Protein AF-A0A5E8A1G3-F1 (afdb_monomer)

Solvent-accessible surface area (backbone atoms only — not comparable to full-atom values): 11944 Å² total; per-residue (Å²): 111,7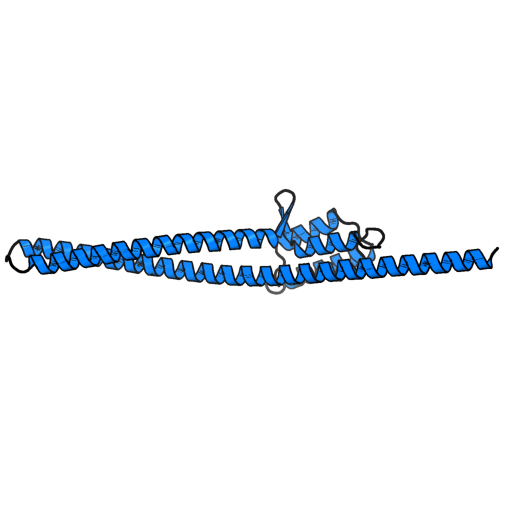0,69,62,52,53,54,52,50,52,51,53,50,52,53,50,52,50,52,52,50,52,52,49,54,50,51,53,53,48,50,58,48,51,52,52,49,50,55,48,48,52,50,51,46,51,50,46,52,51,51,51,53,51,51,53,53,51,51,55,51,53,53,52,53,53,50,53,51,50,52,51,49,51,50,50,51,51,52,50,59,64,43,67,78,62,69,89,79,59,63,61,59,48,53,50,52,51,51,48,52,52,49,51,54,54,49,52,51,51,55,49,57,51,51,53,50,52,51,51,51,53,50,50,52,42,53,52,51,50,48,70,51,30,40,74,56,97,92,41,61,26,49,28,69,33,53,52,47,51,55,50,43,35,70,43,97,57,93,47,34,31,41,52,74,48,32,53,53,36,46,53,59,64,62,71,58,88,74,85,44,71,44,52,53,48,33,55,49,50,51,66,76,74,50,52,58,37,72,66,11,49,55,50,41,52,49,54,50,51,55,52,57,52,59,56,62,75,82,111

Foldseek 3Di:
DVVVVVVVVVVVVVVVVVVQVVVCVVLVVVLVVVVVVLVVLVVLLVVLVVVLVVLVVVLVVLVVVLVVLVVVLVVLVVVLVVPVVDDDPCNVVSVVVNVVSVVVSVVSVVVSVVSVVVSVVSVVVSVVSVCVQWPDDPNATAGNSLVVLLVSQLVHPDPSARELVSLVVSLCSLVVDLAPDPRSVVHVVCSVVPGHHDPNSVVNNVVSVVVSVVVNVVVD

pLDDT: mean 80.54, std 12.28, range [42.28, 97.88]

Radius of gyration: 32.23 Å; Cα contacts (8 Å, |Δi|>4): 144; chains: 1; bounding box: 60×42×111 Å

Mean predicted aligned error: 13.41 Å

Nearest PDB structures (foldseek):
  4ovv-assembly1_B  TM=9.372E-01  e=4.573E-01  Homo sapiens
  6nct-assembly1_B  TM=7.047E-01  e=5.710E-01  Homo sapiens
  5ew5-assembly4_D  TM=8.452E-01  e=2.163E+00  Escherichia coli
  8i4v-assembly1_A  TM=3.812E-01  e=6.744E-01  Saccharomyces cerevisiae S288C
  5y05-assembly1_A  TM=3.960E-01  e=1.467E+00  Mycolicibacterium smegmatis MC2 155

Secondary structure (DSSP, 8-state):
-HHHHHHHHHHHHHHHHHHHHHHHHHHHHHHHHHHHHHHHHHHHHHHHHHHHHHHHHHHHHHHHHHHHHHHHHHHHHHHHHHHTTS-SSSHHHHHHHHHHHHHHHHHHHHHHHHHHHHHHHHHHHHHHHHHHHEEEETTEEEEHHHHHHHHHHHHSSSSSSB-HHHHHHHHHHHTSSS---HHHHHHHHHHHHHS-B-HHHHHHHHHHHHHHHHHHTS--

Sequence (220 aa):
MILAILEILALLTVSCLIGVFFTYRFWKAKYYRLQRHNDQLGKEVNNLKQELKTAHSITNERESELEQLREQLTMAKVSANEQASGRHDVSKADAIASKNFKKEIALLKVEMAEKERELEEVSKELALRKISYYRHIDGHRYKAATLNMADEAIAGQGDGRISKADAEKIFGTISDGQDYTQVEKHTIRYLRDNYNWTEEADALFRSRVRSWAASDHEFA

Structure (mmCIF, N/CA/C/O backbone):
data_AF-A0A5E8A1G3-F1
#
_entry.id   AF-A0A5E8A1G3-F1
#
loop_
_atom_site.group_PDB
_atom_site.id
_atom_site.type_symbol
_atom_site.label_atom_id
_atom_site.label_alt_id
_atom_site.label_comp_id
_atom_site.label_asym_id
_atom_site.label_entity_id
_atom_site.label_seq_id
_atom_site.pdbx_PDB_ins_code
_atom_site.Cartn_x
_atom_site.Cartn_y
_atom_site.Cartn_z
_atom_site.occupancy
_atom_site.B_iso_or_equiv
_atom_site.auth_seq_id
_atom_site.auth_comp_id
_atom_site.auth_asym_id
_atom_site.auth_atom_id
_atom_site.pdbx_PDB_model_num
ATOM 1 N N . MET A 1 1 ? 16.602 26.940 -51.462 1.00 81.06 1 MET A N 1
ATOM 2 C CA . MET A 1 1 ? 15.917 25.659 -51.170 1.00 81.06 1 MET A CA 1
ATOM 3 C C . MET A 1 1 ? 16.501 24.974 -49.937 1.00 81.06 1 MET A C 1
ATOM 5 O O . MET A 1 1 ? 15.765 24.789 -48.985 1.00 81.06 1 MET A O 1
ATOM 9 N N . ILE A 1 2 ? 17.810 24.687 -49.895 1.00 87.19 2 ILE A N 1
ATOM 10 C CA . ILE A 1 2 ? 18.466 24.011 -48.752 1.00 87.19 2 ILE A CA 1
ATOM 11 C C . ILE A 1 2 ? 18.352 24.807 -47.435 1.00 87.19 2 ILE A C 1
ATOM 13 O O . ILE A 1 2 ? 17.986 24.237 -46.416 1.00 87.19 2 ILE A O 1
ATOM 17 N N . LEU A 1 3 ? 18.580 26.127 -47.462 1.00 87.19 3 LEU A N 1
ATOM 18 C CA . LEU A 1 3 ? 18.466 26.991 -46.273 1.00 87.19 3 LEU A CA 1
ATOM 19 C C . LEU A 1 3 ? 17.063 26.972 -45.639 1.00 87.19 3 LEU A C 1
ATOM 21 O O . LEU A 1 3 ? 16.943 26.812 -44.432 1.00 87.19 3 LEU A O 1
ATOM 25 N N . ALA A 1 4 ? 16.006 27.032 -46.455 1.00 87.25 4 ALA A N 1
ATOM 26 C CA . ALA A 1 4 ? 14.624 26.983 -45.969 1.00 87.25 4 ALA A CA 1
ATOM 27 C C . ALA A 1 4 ? 14.268 25.623 -45.337 1.00 87.25 4 ALA A C 1
ATOM 29 O O . ALA A 1 4 ? 13.520 25.561 -44.367 1.00 87.25 4 ALA A O 1
ATOM 30 N N . ILE A 1 5 ? 14.832 24.525 -45.854 1.00 85.81 5 ILE A N 1
ATOM 31 C CA . ILE A 1 5 ? 14.646 23.182 -45.282 1.00 85.81 5 ILE A CA 1
ATOM 32 C C . ILE A 1 5 ? 15.327 23.080 -43.909 1.00 85.81 5 ILE A C 1
ATOM 34 O O . ILE A 1 5 ? 14.757 22.501 -42.985 1.00 85.81 5 ILE A O 1
ATOM 38 N N . LEU A 1 6 ? 16.516 23.673 -43.751 1.00 89.56 6 LEU A N 1
ATOM 39 C CA . LEU A 1 6 ? 17.244 23.685 -42.478 1.00 89.56 6 LEU A CA 1
ATOM 40 C C . LEU A 1 6 ? 16.515 24.494 -41.393 1.00 89.56 6 LEU A C 1
ATOM 42 O O . LEU A 1 6 ? 16.444 24.041 -40.253 1.00 89.56 6 LEU A O 1
ATOM 46 N N . GLU A 1 7 ? 15.922 25.639 -41.737 1.00 90.00 7 GLU A N 1
ATOM 47 C CA . GLU A 1 7 ? 15.132 26.443 -40.791 1.00 90.00 7 GLU A CA 1
ATOM 48 C C . GLU A 1 7 ? 13.859 25.722 -40.327 1.00 90.00 7 GLU A C 1
ATOM 50 O O . GLU A 1 7 ? 13.548 25.711 -39.135 1.00 90.00 7 GLU A O 1
ATOM 55 N N . ILE A 1 8 ? 13.146 25.054 -41.242 1.00 87.19 8 ILE A N 1
ATOM 56 C CA . ILE A 1 8 ? 11.948 24.273 -40.899 1.00 87.19 8 ILE A CA 1
ATOM 57 C C . ILE A 1 8 ? 12.311 23.088 -39.991 1.00 87.19 8 ILE A C 1
ATOM 59 O O . ILE A 1 8 ? 11.625 22.842 -38.998 1.00 87.19 8 ILE A O 1
ATOM 63 N N . LEU A 1 9 ? 13.411 22.382 -40.274 1.00 88.38 9 LEU A N 1
ATOM 64 C CA . LEU A 1 9 ? 13.909 21.303 -39.411 1.00 88.38 9 LEU A CA 1
ATOM 65 C C . LEU A 1 9 ? 14.313 21.815 -38.019 1.00 88.38 9 LEU A C 1
ATOM 67 O O . LEU A 1 9 ? 14.017 21.165 -37.014 1.00 88.38 9 LEU A O 1
ATOM 71 N N . ALA A 1 10 ? 14.935 22.992 -37.932 1.00 88.19 10 ALA A N 1
ATOM 72 C CA . ALA A 1 10 ? 15.278 23.614 -36.654 1.00 88.19 10 ALA A CA 1
ATOM 73 C C . ALA A 1 10 ? 14.022 23.968 -35.831 1.00 88.19 10 ALA A C 1
ATOM 75 O O . ALA A 1 10 ? 13.962 23.688 -34.636 1.00 88.19 10 ALA A O 1
ATOM 76 N N . LEU A 1 11 ? 12.974 24.506 -36.460 1.00 87.88 11 LEU A N 1
ATOM 77 C CA . LEU A 1 11 ? 11.717 24.823 -35.769 1.00 87.88 11 LEU A CA 1
ATOM 78 C C . LEU A 1 11 ? 10.963 23.566 -35.308 1.00 87.88 11 LEU A C 1
ATOM 80 O O . LEU A 1 11 ? 10.449 23.532 -34.187 1.00 87.88 11 LEU A O 1
ATOM 84 N N . LEU A 1 12 ? 10.934 22.514 -36.131 1.00 85.50 12 LEU A N 1
ATOM 85 C CA . LEU A 1 12 ? 10.307 21.236 -35.776 1.00 85.50 12 LEU A CA 1
ATOM 86 C C . LEU A 1 12 ? 11.029 20.544 -34.614 1.00 85.50 12 LEU A C 1
ATOM 88 O O . LEU A 1 12 ? 10.381 20.024 -33.706 1.00 85.50 12 LEU A O 1
ATOM 92 N N . THR A 1 13 ? 12.363 20.570 -34.602 1.00 85.06 13 THR A N 1
ATOM 93 C CA . THR A 1 13 ? 13.150 19.985 -33.505 1.00 85.06 13 THR A CA 1
ATOM 94 C C . THR A 1 13 ? 12.955 20.752 -32.201 1.00 85.06 13 THR A C 1
ATOM 96 O O . THR A 1 13 ? 12.704 20.128 -31.172 1.00 85.06 13 THR A O 1
ATOM 99 N N . VAL A 1 14 ? 12.964 22.089 -32.229 1.00 84.69 14 VAL A N 1
ATOM 100 C CA . VAL A 1 14 ? 12.677 22.917 -31.044 1.00 84.69 14 VAL A CA 1
ATOM 101 C C . VAL A 1 14 ? 11.260 22.666 -30.516 1.00 84.69 14 VAL A C 1
ATOM 103 O O . VAL A 1 14 ? 11.084 22.476 -29.314 1.00 84.69 14 VAL A O 1
ATOM 106 N N . SER A 1 15 ? 10.255 22.594 -31.394 1.00 82.19 15 SER A N 1
ATOM 107 C CA . SER A 1 15 ? 8.873 22.279 -31.004 1.00 82.19 15 SER A CA 1
ATOM 108 C C . SER A 1 15 ? 8.753 20.895 -30.350 1.00 82.19 15 SER A C 1
ATOM 110 O O . SER A 1 15 ? 8.126 20.758 -29.296 1.00 82.19 15 SER A O 1
ATOM 112 N N . CYS A 1 16 ? 9.427 19.886 -30.911 1.00 76.56 16 CYS A N 1
ATOM 113 C CA . CYS A 1 16 ? 9.469 18.535 -30.356 1.00 76.56 16 CYS A CA 1
ATOM 114 C C . CYS A 1 16 ? 10.133 18.511 -28.966 1.00 76.56 16 CYS A C 1
ATOM 116 O O . CYS A 1 16 ? 9.580 17.951 -28.019 1.00 76.56 16 CYS A O 1
ATOM 118 N N . LEU A 1 17 ? 11.265 19.206 -28.801 1.00 81.00 17 LEU A N 1
ATOM 119 C CA . LEU A 1 17 ? 11.967 19.314 -27.517 1.00 81.00 17 LEU A CA 1
ATOM 120 C C . LEU A 1 17 ? 11.120 20.011 -26.442 1.00 81.00 17 LEU A C 1
ATOM 122 O O . LEU A 1 17 ? 11.112 19.574 -25.290 1.00 81.00 17 LEU A O 1
ATOM 126 N N . ILE A 1 18 ? 10.368 21.054 -26.807 1.00 77.06 18 ILE A N 1
ATOM 127 C CA . ILE A 1 18 ? 9.422 21.721 -25.901 1.00 77.06 18 ILE A CA 1
ATOM 128 C C . ILE A 1 18 ? 8.319 20.741 -25.472 1.00 77.06 18 ILE A C 1
ATOM 130 O O . ILE A 1 18 ? 8.038 20.624 -24.278 1.00 77.06 18 ILE A O 1
ATOM 134 N N . GLY A 1 19 ? 7.735 19.987 -26.408 1.00 71.12 19 GLY A N 1
ATOM 135 C CA . GLY A 1 19 ? 6.724 18.968 -26.104 1.00 71.12 19 GLY A CA 1
ATOM 136 C C . GLY A 1 19 ? 7.232 17.884 -25.144 1.00 71.12 19 GLY A C 1
ATOM 137 O O . GLY A 1 19 ? 6.574 17.572 -24.146 1.00 71.12 19 GLY A O 1
ATOM 138 N N . VAL A 1 20 ? 8.439 17.365 -25.379 1.00 71.94 20 VAL A N 1
ATOM 139 C CA . VAL A 1 20 ? 9.107 16.390 -24.497 1.00 71.94 20 VAL A CA 1
ATOM 140 C C . VAL A 1 20 ? 9.353 16.980 -23.106 1.00 71.94 20 VAL A C 1
ATOM 142 O O . VAL A 1 20 ? 9.103 16.328 -22.093 1.00 71.94 20 VAL A O 1
ATOM 145 N N . PHE A 1 21 ? 9.789 18.237 -23.029 1.00 74.00 21 PHE A N 1
ATOM 146 C CA . PHE A 1 21 ? 10.030 18.905 -21.755 1.00 74.00 21 PHE A CA 1
ATOM 147 C C . PHE A 1 21 ? 8.741 19.087 -20.939 1.00 74.00 21 PHE A C 1
ATOM 149 O O . PHE A 1 21 ? 8.718 18.762 -19.749 1.00 74.00 21 PHE A O 1
ATOM 156 N N . PHE A 1 22 ? 7.656 19.563 -21.559 1.00 70.94 22 PHE A N 1
ATOM 157 C CA . PHE A 1 22 ? 6.373 19.770 -20.878 1.00 70.94 22 PHE A CA 1
ATOM 158 C C . PHE A 1 22 ? 5.732 18.458 -20.426 1.00 70.94 22 PHE A C 1
ATOM 160 O O . PHE A 1 22 ? 5.264 18.367 -19.289 1.00 70.94 22 PHE A O 1
ATOM 167 N N . THR A 1 23 ? 5.758 17.426 -21.271 1.00 64.94 23 THR A N 1
ATOM 168 C CA . THR A 1 23 ? 5.246 16.097 -20.910 1.00 64.94 23 THR A CA 1
ATOM 169 C C . THR A 1 23 ? 6.064 15.487 -19.772 1.00 64.94 23 THR A C 1
ATOM 171 O O . THR A 1 23 ? 5.484 15.074 -18.768 1.00 64.94 23 THR A O 1
ATOM 174 N N . TYR A 1 24 ? 7.397 15.539 -19.834 1.00 66.56 24 TYR A N 1
ATOM 175 C CA . TYR A 1 24 ? 8.260 15.106 -18.732 1.00 66.56 24 TYR A CA 1
ATOM 176 C C . TYR A 1 24 ? 7.962 15.860 -17.430 1.00 66.56 24 TYR A C 1
ATOM 178 O O . TYR A 1 24 ? 7.813 15.241 -16.377 1.00 66.56 24 TYR A O 1
ATOM 186 N N . ARG A 1 25 ? 7.832 17.194 -17.475 1.00 74.12 25 ARG A N 1
ATOM 187 C CA . ARG A 1 25 ? 7.508 18.007 -16.290 1.00 74.12 25 ARG A CA 1
ATOM 188 C C . ARG A 1 25 ? 6.147 17.648 -15.700 1.00 74.12 25 ARG A C 1
ATOM 190 O O . ARG A 1 25 ? 6.031 17.571 -14.477 1.00 74.12 25 ARG A O 1
ATOM 197 N N . PHE A 1 26 ? 5.145 17.428 -16.547 1.00 73.12 26 PHE A N 1
ATOM 198 C CA . PHE A 1 26 ? 3.799 17.045 -16.135 1.00 73.12 26 PHE A CA 1
ATOM 199 C C . PHE A 1 26 ? 3.790 15.680 -15.441 1.00 73.12 26 PHE A C 1
ATOM 201 O O . PHE A 1 26 ? 3.327 15.568 -14.304 1.00 73.12 26 PHE A O 1
ATOM 208 N N . TRP A 1 27 ? 4.368 14.661 -16.078 1.00 55.84 27 TRP A N 1
ATOM 209 C CA . TRP A 1 27 ? 4.437 13.312 -15.519 1.00 55.84 27 TRP A CA 1
ATOM 210 C C . TRP A 1 27 ? 5.303 13.258 -14.263 1.00 55.84 27 TRP A C 1
ATOM 212 O O . TRP A 1 27 ? 4.876 12.702 -13.260 1.00 55.84 27 TRP A O 1
ATOM 222 N N . LYS A 1 28 ? 6.444 13.954 -14.234 1.00 62.47 28 LYS A N 1
ATOM 223 C CA . LYS A 1 28 ? 7.277 14.088 -13.030 1.00 62.47 28 LYS A CA 1
ATOM 224 C C . LYS A 1 28 ? 6.518 14.727 -11.864 1.00 62.47 28 LYS A C 1
ATOM 226 O O . LYS A 1 28 ? 6.650 14.291 -10.723 1.00 62.47 28 LYS A O 1
ATOM 231 N N . ALA A 1 29 ? 5.708 15.753 -12.127 1.00 64.06 29 ALA A N 1
ATOM 232 C CA . ALA A 1 29 ? 4.876 16.373 -11.098 1.00 64.06 29 ALA A CA 1
ATOM 233 C C . ALA A 1 29 ? 3.768 15.431 -10.598 1.00 64.06 29 ALA A C 1
ATOM 235 O O . ALA A 1 29 ? 3.465 15.426 -9.402 1.00 64.06 29 ALA A O 1
ATOM 236 N N . LYS A 1 30 ? 3.177 14.634 -11.495 1.00 64.50 30 LYS A N 1
ATOM 237 C CA . LYS A 1 30 ? 2.179 13.611 -11.160 1.00 64.50 30 LYS A CA 1
ATOM 238 C C . LYS A 1 30 ? 2.794 12.486 -10.321 1.00 64.50 30 LYS A C 1
ATOM 240 O O . LYS A 1 30 ? 2.261 12.200 -9.253 1.00 64.50 30 LYS A O 1
ATOM 245 N N . TYR A 1 31 ? 3.954 11.970 -10.721 1.00 57.25 31 TYR A N 1
ATOM 246 C CA . TYR A 1 31 ? 4.736 10.971 -9.996 1.00 57.25 31 TYR A CA 1
ATOM 247 C C . TYR A 1 31 ? 5.002 11.390 -8.543 1.00 57.25 31 TYR A C 1
ATOM 249 O O . TYR A 1 31 ? 4.599 10.710 -7.602 1.00 57.25 31 TYR A O 1
ATOM 257 N N . TYR A 1 32 ? 5.591 12.574 -8.326 1.00 62.00 32 TYR A N 1
ATOM 258 C CA . TYR A 1 32 ? 5.872 13.059 -6.967 1.00 62.00 32 TYR A CA 1
ATOM 259 C C . TYR A 1 32 ? 4.611 13.335 -6.146 1.00 62.00 32 TYR A C 1
ATOM 261 O O . TYR A 1 32 ? 4.657 13.375 -4.915 1.00 62.00 32 TYR A O 1
ATOM 269 N N . ARG A 1 33 ? 3.474 13.588 -6.798 1.00 69.69 33 ARG A N 1
ATOM 270 C CA . ARG A 1 33 ? 2.188 13.694 -6.106 1.00 69.69 33 ARG A CA 1
ATOM 271 C C . ARG A 1 33 ? 1.719 12.315 -5.649 1.00 69.69 33 ARG A C 1
ATOM 273 O O . ARG A 1 33 ? 1.296 12.192 -4.507 1.00 69.69 33 ARG A O 1
ATOM 280 N N . LEU A 1 34 ? 1.849 11.304 -6.503 1.00 60.62 34 LEU A N 1
ATOM 281 C CA . LEU A 1 34 ? 1.464 9.928 -6.210 1.00 60.62 34 LEU A CA 1
ATOM 282 C C . LEU A 1 34 ? 2.334 9.307 -5.113 1.00 60.62 34 LEU A C 1
ATOM 284 O O . LEU A 1 34 ? 1.809 8.713 -4.179 1.00 60.62 34 LEU A O 1
ATOM 288 N N . GLN A 1 35 ? 3.653 9.506 -5.186 1.00 59.50 35 GLN A N 1
ATOM 289 C CA . GLN A 1 35 ? 4.590 9.032 -4.170 1.00 59.50 35 GLN A CA 1
ATOM 290 C C . GLN A 1 35 ? 4.273 9.644 -2.803 1.00 59.50 35 GLN A C 1
ATOM 292 O O . GLN A 1 35 ? 4.074 8.913 -1.841 1.00 59.50 35 GLN A O 1
ATOM 297 N N . ARG A 1 36 ? 4.101 10.973 -2.732 1.00 69.69 36 ARG A N 1
ATOM 298 C CA . ARG A 1 36 ? 3.691 11.637 -1.485 1.00 69.69 36 ARG A CA 1
ATOM 299 C C . ARG A 1 36 ? 2.357 11.118 -0.958 1.00 69.69 36 ARG A C 1
ATOM 301 O O . ARG A 1 36 ? 2.214 10.984 0.249 1.00 69.69 36 ARG A O 1
ATOM 308 N N . HIS A 1 37 ? 1.403 10.833 -1.843 1.00 66.75 37 HIS A N 1
ATOM 309 C CA . HIS A 1 37 ? 0.110 10.289 -1.445 1.00 66.75 37 HIS A CA 1
ATOM 310 C C . HIS A 1 37 ? 0.239 8.866 -0.884 1.00 66.75 37 HIS A C 1
ATOM 312 O O . HIS A 1 37 ? -0.378 8.561 0.127 1.00 66.75 37 HIS A O 1
ATOM 318 N N . ASN A 1 38 ? 1.089 8.015 -1.466 1.00 65.62 38 ASN A N 1
ATOM 319 C CA . ASN A 1 38 ? 1.360 6.675 -0.935 1.00 65.62 38 ASN A CA 1
ATOM 320 C C . ASN A 1 38 ? 2.103 6.723 0.405 1.00 65.62 38 ASN A C 1
ATOM 322 O O . ASN A 1 38 ? 1.745 5.985 1.321 1.00 65.62 38 ASN A O 1
ATOM 326 N N . ASP A 1 39 ? 3.079 7.620 0.552 1.00 70.56 39 ASP A N 1
ATOM 327 C CA . ASP A 1 39 ? 3.786 7.834 1.819 1.00 70.56 39 ASP A CA 1
ATOM 328 C C . ASP A 1 39 ? 2.824 8.332 2.911 1.00 70.56 39 ASP A C 1
ATOM 330 O O . ASP A 1 39 ? 2.885 7.893 4.061 1.00 70.56 39 ASP A O 1
ATOM 334 N N . GLN A 1 40 ? 1.909 9.241 2.552 1.00 74.25 40 GLN A N 1
ATOM 335 C CA . GLN A 1 40 ? 0.834 9.713 3.429 1.00 74.25 40 GLN A CA 1
ATOM 336 C C . GLN A 1 40 ? -0.106 8.571 3.814 1.00 74.25 40 GLN A C 1
ATOM 338 O O . GLN A 1 40 ? -0.292 8.325 5.002 1.00 74.25 40 GLN A O 1
ATOM 343 N N . LEU A 1 41 ? -0.605 7.809 2.838 1.00 72.56 41 LEU A N 1
ATOM 344 C CA . LEU A 1 41 ? -1.445 6.635 3.073 1.00 72.56 41 LEU A CA 1
ATOM 345 C C . LEU A 1 41 ? -0.764 5.623 3.998 1.00 72.56 41 LEU A C 1
ATOM 347 O O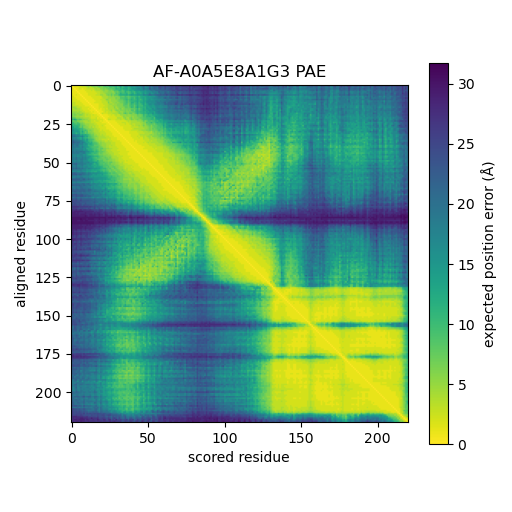 . LEU A 1 41 ? -1.416 5.100 4.895 1.00 72.56 41 LEU A O 1
ATOM 351 N N . GLY A 1 42 ? 0.538 5.376 3.831 1.00 67.31 42 GLY A N 1
ATOM 352 C CA . GLY A 1 42 ? 1.299 4.482 4.703 1.00 67.31 42 GLY A CA 1
ATOM 353 C C . GLY A 1 42 ? 1.333 4.965 6.156 1.00 67.31 42 GLY A C 1
ATOM 354 O O . GLY A 1 42 ? 1.110 4.178 7.078 1.00 67.31 42 GLY A O 1
ATOM 355 N N . LYS A 1 43 ? 1.543 6.268 6.377 1.00 77.62 43 LYS A N 1
ATOM 356 C CA . LYS A 1 43 ? 1.481 6.871 7.720 1.00 77.62 43 LYS A CA 1
ATOM 357 C C . LYS A 1 43 ? 0.078 6.814 8.314 1.00 77.62 43 LYS A C 1
ATOM 359 O O . LYS A 1 43 ? -0.068 6.437 9.471 1.00 77.62 43 LYS A O 1
ATOM 364 N N . GLU A 1 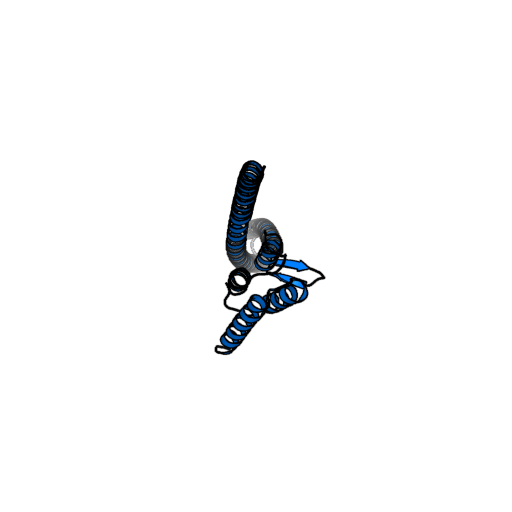44 ? -0.946 7.134 7.530 1.00 77.06 44 GLU A N 1
ATOM 365 C CA . GLU A 1 44 ? -2.333 7.106 7.993 1.00 77.06 44 GLU A CA 1
ATOM 366 C C . GLU A 1 44 ? -2.783 5.679 8.330 1.00 77.06 44 GLU A C 1
ATOM 368 O O . GLU A 1 44 ? -3.381 5.462 9.377 1.00 77.06 44 GLU A O 1
ATOM 373 N N . VAL A 1 45 ? -2.404 4.677 7.531 1.00 74.62 45 VAL A N 1
ATOM 374 C CA . VAL A 1 45 ? -2.632 3.254 7.846 1.00 74.62 45 VAL A CA 1
ATOM 375 C C . VAL A 1 45 ? -1.964 2.854 9.166 1.00 74.62 45 VAL A C 1
ATOM 377 O O . VAL A 1 45 ? -2.552 2.103 9.944 1.00 74.62 45 VAL A O 1
ATOM 380 N N . ASN A 1 46 ? -0.746 3.324 9.439 1.00 75.62 46 ASN A N 1
ATOM 381 C CA . ASN A 1 46 ? -0.060 3.020 10.696 1.00 75.62 46 ASN A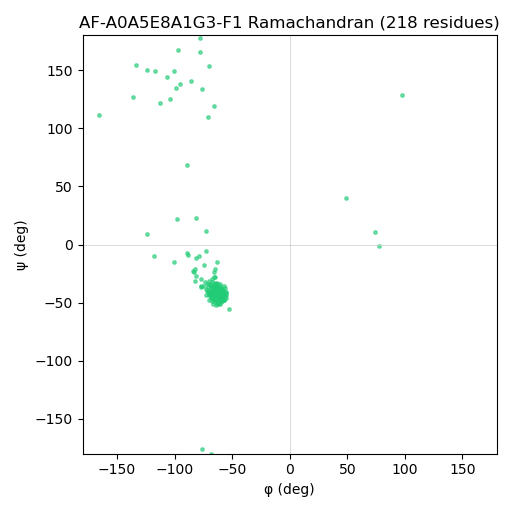 CA 1
ATOM 382 C C . ASN A 1 46 ? -0.721 3.704 11.902 1.00 75.62 46 ASN A C 1
ATOM 384 O O . ASN A 1 46 ? -0.895 3.052 12.930 1.00 75.62 46 ASN A O 1
ATOM 388 N N . ASN A 1 47 ? -1.155 4.959 11.759 1.00 84.81 47 ASN A N 1
ATOM 389 C CA . ASN A 1 47 ? -1.928 5.648 12.794 1.00 84.81 47 ASN A CA 1
ATOM 390 C C . ASN A 1 47 ? -3.253 4.930 13.071 1.00 84.81 47 ASN A C 1
ATOM 392 O O . ASN A 1 47 ? -3.524 4.592 14.218 1.00 84.81 47 ASN A O 1
ATOM 396 N N . LEU A 1 48 ? -4.020 4.591 12.030 1.00 80.25 48 LEU A N 1
ATOM 397 C CA . LEU A 1 48 ? -5.289 3.868 12.165 1.00 80.25 48 LEU A CA 1
ATOM 398 C C . LEU A 1 48 ? -5.104 2.502 12.841 1.00 80.25 48 LEU A C 1
ATOM 400 O O . LEU A 1 48 ? -5.926 2.102 13.656 1.00 80.25 48 LEU A O 1
ATOM 404 N N . LYS A 1 49 ? -4.008 1.779 12.566 1.00 75.94 49 LYS A N 1
ATOM 405 C CA . LYS A 1 49 ? -3.683 0.537 13.297 1.00 75.94 49 LYS A CA 1
ATOM 406 C C . LYS A 1 49 ? -3.470 0.785 14.789 1.00 75.94 49 LYS A C 1
ATOM 408 O O . LYS A 1 49 ? -3.864 -0.046 15.606 1.00 75.94 49 LYS A O 1
ATOM 413 N N . GLN A 1 50 ? -2.807 1.882 15.140 1.00 82.38 50 GLN A N 1
ATOM 414 C CA . GLN A 1 50 ? -2.555 2.237 16.530 1.00 82.38 50 GLN A CA 1
ATOM 415 C C . GLN A 1 50 ? -3.850 2.654 17.232 1.00 82.38 50 GLN A C 1
ATOM 417 O O . GLN A 1 50 ? -4.119 2.154 18.321 1.00 82.38 50 GLN A O 1
ATOM 422 N N . GLU A 1 51 ? -4.680 3.465 16.577 1.00 85.00 51 GLU A N 1
ATOM 423 C CA . GLU A 1 51 ? -6.014 3.847 17.051 1.00 85.00 51 GLU A CA 1
ATOM 424 C C . GLU A 1 51 ? -6.907 2.620 17.258 1.00 85.00 51 GLU A C 1
ATOM 426 O O . GLU A 1 51 ? -7.467 2.442 18.339 1.00 85.00 51 GLU A O 1
ATOM 431 N N . LEU A 1 52 ? -6.951 1.709 16.281 1.00 83.44 52 LEU A N 1
ATOM 432 C CA . LEU A 1 52 ? -7.690 0.450 16.377 1.00 83.44 52 LEU A CA 1
ATOM 433 C C . LEU A 1 52 ? -7.220 -0.380 17.580 1.00 83.44 52 LEU A C 1
ATOM 435 O O . LEU A 1 52 ? -8.041 -0.887 18.341 1.00 83.44 52 LEU A O 1
ATOM 439 N N . LYS A 1 53 ? -5.902 -0.486 17.794 1.00 84.62 53 LYS A N 1
ATOM 440 C CA . LYS A 1 53 ? -5.327 -1.201 18.943 1.00 84.62 53 LYS A CA 1
ATOM 441 C C . LYS A 1 53 ? -5.730 -0.557 20.272 1.00 84.62 53 LYS A C 1
ATOM 443 O O . LYS A 1 53 ? -6.072 -1.273 21.211 1.00 84.62 53 LYS A O 1
ATOM 448 N N . THR A 1 54 ? -5.695 0.773 20.363 1.00 87.44 54 THR A N 1
ATOM 449 C CA . THR A 1 54 ? -6.108 1.492 21.577 1.00 87.44 54 THR A CA 1
ATOM 450 C C . THR A 1 54 ? -7.601 1.362 21.840 1.00 87.44 54 THR A C 1
ATOM 452 O O . THR A 1 54 ? -7.984 1.080 22.970 1.00 87.44 54 THR A O 1
ATOM 455 N N . ALA A 1 55 ? -8.433 1.481 20.804 1.00 78.19 55 ALA A N 1
ATOM 456 C CA . ALA A 1 55 ? -9.876 1.323 20.911 1.00 78.19 55 ALA A CA 1
ATOM 457 C C . ALA A 1 55 ? -10.229 -0.079 21.420 1.00 78.19 55 ALA A C 1
ATOM 459 O O . ALA A 1 55 ? -10.984 -0.203 22.375 1.00 78.19 55 ALA A O 1
ATOM 460 N N . HIS A 1 56 ? -9.592 -1.121 20.878 1.00 80.62 56 HIS A N 1
ATOM 461 C CA . HIS A 1 56 ? -9.793 -2.496 21.338 1.00 80.62 56 HIS A CA 1
ATOM 462 C C . HIS A 1 56 ? -9.398 -2.694 22.811 1.00 80.62 56 HIS A C 1
ATOM 464 O O . HIS A 1 56 ? -10.104 -3.362 23.560 1.00 80.62 56 HIS A O 1
ATOM 470 N N . SER A 1 57 ? -8.291 -2.083 23.248 1.00 82.75 57 SER A N 1
ATOM 471 C CA . SER A 1 57 ? -7.877 -2.118 24.657 1.00 82.75 57 SER A CA 1
ATOM 472 C C . SER A 1 57 ? -8.909 -1.462 25.574 1.00 82.75 57 SER A C 1
ATOM 474 O O . SER A 1 57 ? -9.217 -2.014 26.625 1.00 82.75 57 SER A O 1
ATOM 476 N N . ILE A 1 58 ? -9.446 -0.306 25.172 1.00 83.75 58 ILE A N 1
ATOM 477 C CA . ILE A 1 58 ? -10.471 0.420 25.933 1.00 83.75 58 ILE A CA 1
ATOM 478 C C . ILE A 1 58 ? -11.758 -0.405 26.007 1.00 83.75 58 ILE A C 1
ATOM 480 O O . ILE A 1 58 ? -12.342 -0.521 27.079 1.00 83.75 58 ILE A O 1
ATOM 484 N N . THR A 1 59 ? -12.195 -1.008 24.897 1.00 78.25 59 THR A N 1
ATOM 485 C CA . THR A 1 59 ? -13.390 -1.865 24.882 1.00 78.25 59 THR A CA 1
ATOM 486 C C . THR A 1 59 ? -13.249 -3.033 25.859 1.00 78.25 59 THR A C 1
ATOM 488 O O . THR A 1 59 ? -14.147 -3.248 26.668 1.00 78.25 59 THR A O 1
ATOM 491 N N . ASN A 1 60 ? -12.099 -3.716 25.868 1.00 83.19 60 ASN A N 1
ATOM 492 C CA . ASN A 1 60 ? -11.835 -4.817 26.802 1.00 83.19 60 ASN A CA 1
ATOM 493 C C . ASN A 1 60 ? -11.859 -4.364 28.276 1.00 83.19 60 ASN A C 1
ATOM 495 O O . ASN A 1 60 ? -12.350 -5.084 29.145 1.00 83.19 60 ASN A O 1
ATOM 499 N N . GLU A 1 61 ? -11.333 -3.173 28.574 1.00 88.56 61 GLU A N 1
ATOM 500 C CA . GLU A 1 61 ? -11.366 -2.599 29.924 1.00 88.56 61 GLU A CA 1
ATOM 501 C C . GLU A 1 61 ? -12.806 -2.295 30.367 1.00 88.56 61 GLU A C 1
ATOM 503 O O . GLU A 1 61 ? -13.215 -2.695 31.458 1.00 88.56 61 GLU A O 1
ATOM 508 N N . ARG A 1 62 ? -13.617 -1.688 29.489 1.00 81.06 62 ARG A N 1
ATOM 509 C CA . ARG A 1 62 ? -15.041 -1.419 29.757 1.00 81.06 62 ARG A CA 1
ATOM 510 C C . ARG A 1 62 ? -15.866 -2.692 29.931 1.00 81.06 62 ARG A C 1
ATOM 512 O O . ARG A 1 62 ? -16.755 -2.724 30.779 1.00 81.06 62 ARG A O 1
ATOM 519 N N . GLU A 1 63 ? -15.569 -3.749 29.178 1.00 81.88 63 GLU A N 1
ATOM 520 C CA . GLU A 1 63 ? -16.194 -5.063 29.373 1.00 81.88 63 GLU A CA 1
ATOM 521 C C . GLU A 1 63 ? -15.896 -5.632 30.765 1.00 81.88 63 GLU A C 1
ATOM 523 O O . GLU A 1 63 ? -16.807 -6.119 31.440 1.00 81.88 63 GLU A O 1
ATOM 528 N N . SER A 1 64 ? -14.649 -5.510 31.230 1.00 85.94 64 SER A N 1
ATOM 529 C CA . SER A 1 64 ? -14.261 -5.919 32.582 1.00 85.94 64 SER A CA 1
ATOM 530 C C . SER A 1 64 ? -14.987 -5.106 33.661 1.00 85.94 64 SER A C 1
ATOM 532 O O . SER A 1 64 ? -15.493 -5.683 34.624 1.00 85.94 64 SER A O 1
ATOM 534 N N . GLU A 1 65 ? -15.072 -3.780 33.520 1.00 87.62 65 GLU A N 1
ATOM 535 C CA . GLU A 1 65 ? -15.819 -2.917 34.452 1.00 87.62 65 GLU A CA 1
ATOM 536 C C . GLU A 1 65 ? -17.308 -3.291 34.512 1.00 87.62 65 GLU A C 1
ATOM 538 O O . GLU A 1 65 ? -17.907 -3.370 35.588 1.00 87.62 65 GLU A O 1
ATOM 543 N N . LEU A 1 66 ? -17.915 -3.560 33.353 1.00 76.38 66 LEU A N 1
ATOM 544 C CA . LEU A 1 66 ? -19.317 -3.948 33.255 1.00 76.38 66 LEU A CA 1
ATOM 545 C C . LEU A 1 66 ? -19.589 -5.284 33.960 1.00 76.38 66 LEU A C 1
ATOM 547 O O . LEU A 1 66 ? -20.640 -5.436 34.591 1.00 76.38 66 LEU A O 1
ATOM 551 N N . GLU A 1 67 ? -18.660 -6.236 33.884 1.00 86.75 67 GLU A N 1
ATOM 552 C CA . GLU A 1 67 ? -18.783 -7.515 34.584 1.00 86.75 67 GLU A CA 1
ATOM 553 C C . GLU A 1 67 ? -18.631 -7.348 36.103 1.00 86.75 67 GLU A C 1
ATOM 555 O O . GLU A 1 67 ? -19.473 -7.839 36.857 1.00 86.75 67 GLU A O 1
ATOM 560 N N . GLN A 1 68 ? -17.675 -6.535 36.561 1.00 89.69 68 GLN A N 1
ATOM 561 C CA . GLN A 1 68 ? -17.541 -6.194 37.984 1.00 89.69 68 GLN A CA 1
ATOM 562 C C . GLN A 1 68 ? -18.812 -5.535 38.545 1.00 89.69 68 GLN A C 1
ATOM 564 O O . GLN A 1 68 ? -19.281 -5.888 39.630 1.00 89.69 68 GLN A O 1
ATOM 569 N N . LEU A 1 69 ? -19.423 -4.604 37.805 1.00 81.81 69 LEU A N 1
ATOM 570 C CA . LEU A 1 69 ? -20.680 -3.967 38.212 1.00 81.81 69 LEU A CA 1
ATOM 571 C C . LEU A 1 69 ? -21.856 -4.952 38.243 1.00 81.81 69 LEU A C 1
ATOM 573 O O . LEU A 1 69 ? -22.739 -4.838 39.099 1.00 81.81 69 LEU A O 1
ATOM 577 N N . ARG A 1 70 ? -21.892 -5.931 37.331 1.00 79.00 70 ARG A N 1
ATOM 578 C CA . ARG A 1 70 ? -22.899 -7.004 37.356 1.00 79.00 70 ARG A CA 1
ATOM 579 C C . ARG A 1 70 ? -22.744 -7.879 38.590 1.00 79.00 70 ARG A C 1
ATOM 581 O O . ARG A 1 70 ? -23.758 -8.144 39.236 1.00 79.00 70 ARG A O 1
ATOM 588 N N . GLU A 1 71 ? -21.516 -8.255 38.939 1.00 88.31 71 GLU A N 1
ATOM 589 C CA . GLU A 1 71 ? -21.211 -9.019 40.152 1.00 88.31 71 GLU A CA 1
ATOM 590 C C . GLU A 1 71 ? -21.632 -8.254 41.415 1.00 88.31 71 GLU A C 1
ATOM 592 O O . GLU A 1 71 ? -22.359 -8.787 42.260 1.00 88.31 71 GLU A O 1
ATOM 597 N N . GLN A 1 72 ? -21.280 -6.968 41.514 1.00 85.12 72 GLN A N 1
ATOM 598 C CA . GLN A 1 72 ? -21.704 -6.102 42.621 1.00 85.12 72 GLN A CA 1
ATOM 599 C C . GLN A 1 72 ? -23.231 -5.987 42.707 1.00 85.12 72 GLN A C 1
ATOM 601 O O . GLN A 1 72 ? -23.807 -6.090 43.793 1.00 85.12 72 GLN A O 1
ATOM 606 N N . LEU A 1 73 ? -23.914 -5.834 41.568 1.00 83.06 73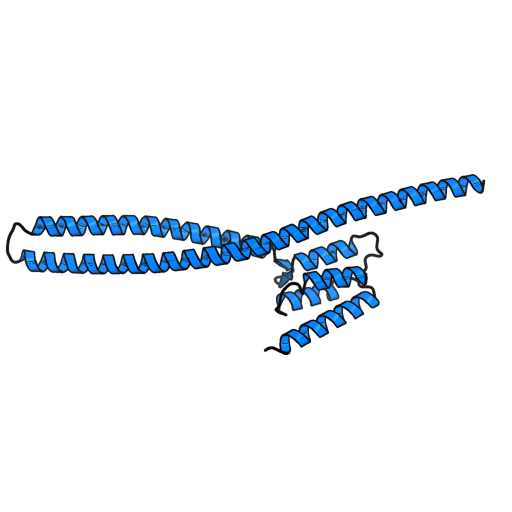 LEU A N 1
ATOM 607 C CA . LEU A 1 73 ? -25.373 -5.799 41.514 1.00 83.06 73 LEU A CA 1
ATOM 608 C C . LEU A 1 73 ? -25.994 -7.130 41.959 1.00 83.06 73 LEU A C 1
ATOM 610 O O . LEU A 1 73 ? -27.034 -7.118 42.623 1.00 83.06 73 LEU A O 1
ATOM 614 N N . THR A 1 74 ? -25.412 -8.273 41.586 1.00 83.38 74 THR A N 1
ATOM 615 C CA . THR A 1 74 ? -25.875 -9.582 42.070 1.00 83.38 74 THR A CA 1
ATOM 616 C C . THR A 1 74 ? -25.673 -9.721 43.570 1.00 83.38 74 THR A C 1
ATOM 618 O O . THR A 1 74 ? -26.621 -10.094 44.257 1.00 83.38 74 THR A O 1
ATOM 621 N N . MET A 1 75 ? -24.514 -9.320 44.094 1.00 80.69 75 MET A N 1
ATOM 622 C CA . MET A 1 75 ? -24.234 -9.358 45.528 1.00 80.69 75 MET A CA 1
ATOM 623 C C . MET A 1 75 ? -25.190 -8.470 46.329 1.00 80.69 75 MET A C 1
ATOM 625 O O . MET A 1 75 ? -25.765 -8.932 47.311 1.00 80.69 75 MET A O 1
ATOM 629 N N . ALA A 1 76 ? -25.446 -7.244 45.865 1.00 77.69 76 ALA A N 1
ATOM 630 C CA . ALA A 1 76 ? -26.389 -6.323 46.501 1.00 77.69 76 ALA A CA 1
ATOM 631 C C . ALA A 1 76 ? -27.839 -6.846 46.490 1.00 77.69 76 ALA A C 1
ATOM 633 O O . ALA A 1 76 ? -28.613 -6.588 47.409 1.00 77.69 76 ALA A O 1
ATOM 634 N N . LYS A 1 77 ? -28.239 -7.593 45.451 1.00 77.69 77 LYS A N 1
ATOM 635 C CA . LYS A 1 77 ? -29.564 -8.236 45.402 1.00 77.69 77 LYS A CA 1
ATOM 636 C C . LYS A 1 77 ? -29.671 -9.416 46.364 1.00 77.69 77 LYS A C 1
ATOM 638 O O . LYS A 1 77 ? -30.724 -9.588 46.971 1.00 77.69 77 LYS A O 1
ATOM 643 N N . VAL A 1 78 ? -28.617 -10.227 46.476 1.00 79.31 78 VAL A N 1
ATOM 644 C CA . VAL A 1 78 ? -28.569 -11.364 47.408 1.00 79.31 78 VAL A CA 1
ATOM 645 C C . VAL A 1 78 ? -28.632 -10.857 48.849 1.00 79.31 78 VAL A C 1
ATOM 647 O O . VAL A 1 78 ? -29.501 -11.302 49.596 1.00 79.31 78 VAL A O 1
ATOM 650 N N . SER A 1 79 ? -27.829 -9.846 49.201 1.00 73.69 79 SER A N 1
ATOM 651 C CA . SER A 1 79 ? -27.852 -9.245 50.541 1.00 73.69 79 SER A CA 1
ATOM 652 C C . SER A 1 79 ? -29.205 -8.611 50.878 1.00 73.69 79 SER A C 1
ATOM 654 O O . SER A 1 79 ? -29.712 -8.799 51.982 1.00 73.69 79 SER A O 1
ATOM 656 N N . ALA A 1 80 ? -29.839 -7.924 49.920 1.00 65.00 80 ALA A N 1
ATOM 657 C CA . ALA A 1 80 ? -31.174 -7.355 50.107 1.00 65.00 80 ALA A CA 1
ATOM 658 C C . ALA A 1 80 ? -32.250 -8.434 50.350 1.00 65.00 80 ALA A C 1
ATOM 660 O O . ALA A 1 80 ? -33.195 -8.208 51.105 1.00 65.00 80 ALA A O 1
ATOM 661 N N . ASN A 1 81 ? -32.115 -9.613 49.730 1.00 66.00 81 ASN A N 1
ATOM 662 C CA . ASN A 1 81 ? -33.053 -10.726 49.892 1.00 66.00 81 ASN A CA 1
ATOM 663 C C . ASN A 1 81 ? -32.857 -11.468 51.229 1.00 66.00 81 ASN A C 1
ATOM 665 O O . ASN A 1 81 ? -33.834 -11.859 51.862 1.00 66.00 81 ASN A O 1
ATOM 669 N N . GLU A 1 82 ? -31.613 -11.615 51.691 1.00 64.31 82 GLU A N 1
ATOM 670 C CA . GLU A 1 82 ? -31.288 -12.189 53.006 1.00 64.31 82 GLU A CA 1
ATOM 671 C C . GLU A 1 82 ? -31.741 -11.279 54.163 1.00 64.31 82 GLU A C 1
ATOM 673 O O . GLU A 1 82 ? -32.249 -11.759 55.177 1.00 64.31 82 GLU A O 1
ATOM 678 N N . GLN A 1 83 ? -31.634 -9.956 54.002 1.00 56.72 83 GLN A N 1
ATOM 679 C CA . GLN A 1 83 ? -32.007 -8.972 55.029 1.00 56.72 83 GLN A CA 1
ATOM 680 C C . GLN A 1 83 ? -33.511 -8.650 55.068 1.00 56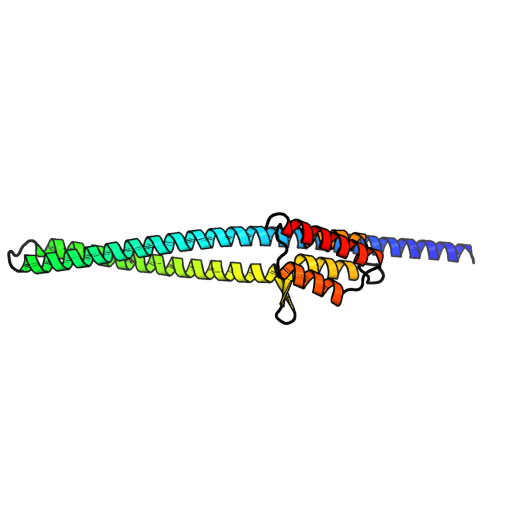.72 83 GLN A C 1
ATOM 682 O O . GLN A 1 83 ? -34.026 -8.254 56.113 1.00 56.72 83 GLN A O 1
ATOM 687 N N . ALA A 1 84 ? -34.262 -8.900 53.988 1.00 53.06 84 ALA A N 1
ATOM 688 C CA . ALA A 1 84 ? -35.728 -8.803 53.985 1.00 53.06 84 ALA A CA 1
ATOM 689 C C . ALA A 1 84 ? -36.410 -9.814 54.935 1.00 53.06 84 ALA A C 1
ATOM 691 O O . ALA A 1 84 ? -37.570 -9.630 55.303 1.00 53.06 84 ALA A O 1
ATOM 692 N N . SER A 1 85 ? -35.678 -10.837 55.398 1.00 54.97 85 SER A N 1
ATOM 693 C CA . SER A 1 85 ? -36.115 -11.760 56.451 1.00 54.97 85 SER A CA 1
ATOM 694 C C . SER A 1 85 ? -36.131 -11.131 57.860 1.00 54.97 85 SER A C 1
ATOM 696 O O . SER A 1 85 ? -36.611 -11.769 58.798 1.00 54.97 85 SER A O 1
ATOM 698 N N . GLY A 1 86 ? -35.655 -9.891 58.044 1.00 52.41 86 GLY A N 1
ATOM 699 C CA . GLY A 1 86 ? -35.736 -9.186 59.322 1.00 52.41 86 GLY A CA 1
ATOM 700 C C . GLY A 1 86 ? -35.443 -7.685 59.220 1.00 52.41 86 GLY A C 1
ATOM 701 O O . GLY A 1 86 ? -34.289 -7.296 59.094 1.00 52.41 86 GLY A O 1
ATOM 702 N N . ARG A 1 87 ? -36.482 -6.856 59.440 1.00 48.50 87 ARG A N 1
ATOM 703 C CA . ARG A 1 87 ? -36.481 -5.386 59.691 1.00 48.50 87 ARG A CA 1
ATOM 704 C C . ARG A 1 87 ? -36.766 -4.480 58.471 1.00 48.50 87 ARG A C 1
ATOM 706 O O . ARG A 1 87 ? -36.153 -4.569 57.418 1.00 48.50 87 ARG A O 1
ATOM 713 N N . HIS A 1 88 ? -37.729 -3.570 58.660 1.00 50.12 88 HIS A N 1
ATOM 714 C CA . HIS A 1 88 ? -38.514 -2.902 57.607 1.00 50.12 88 HIS A CA 1
ATOM 715 C C . HIS A 1 88 ? -37.908 -1.597 57.027 1.00 50.12 88 HIS A C 1
ATOM 717 O O . HIS A 1 88 ? -38.418 -1.102 56.024 1.00 50.12 88 HIS A O 1
ATOM 723 N N . ASP A 1 89 ? -36.829 -1.052 57.610 1.00 54.59 89 ASP A N 1
ATOM 724 C CA . ASP A 1 89 ? -36.288 0.278 57.248 1.00 54.59 89 ASP A CA 1
ATOM 725 C C . ASP A 1 89 ? -35.053 0.252 56.320 1.00 54.59 89 ASP A C 1
ATOM 727 O O . ASP A 1 89 ? -34.726 1.265 55.701 1.00 54.59 89 ASP A O 1
ATOM 731 N N . VAL A 1 90 ? -34.388 -0.899 56.154 1.00 52.53 90 VAL A N 1
ATOM 732 C CA . VAL A 1 90 ? -33.155 -1.036 55.340 1.00 52.53 90 VAL A CA 1
ATOM 733 C C . VAL A 1 90 ? -33.456 -1.209 53.838 1.00 52.53 90 VAL A C 1
ATOM 735 O O . VAL A 1 90 ? -32.669 -0.788 52.990 1.00 52.53 90 VAL A O 1
ATOM 738 N N . SER A 1 91 ? -34.654 -1.689 53.472 1.00 58.66 91 SER A N 1
ATOM 739 C CA . SER A 1 91 ? -34.990 -2.062 52.082 1.00 58.66 91 SER A CA 1
ATOM 740 C C . SER A 1 91 ? -34.993 -0.902 51.073 1.00 58.66 91 SER A C 1
ATOM 742 O O . SER A 1 91 ? -34.834 -1.119 49.870 1.00 58.66 91 SER A O 1
ATOM 744 N N . LYS A 1 92 ? -35.132 0.350 51.534 1.00 63.88 92 LYS A N 1
ATOM 745 C CA . LYS A 1 92 ? -35.060 1.534 50.661 1.00 63.88 92 LYS A CA 1
ATOM 746 C C . LYS A 1 92 ? -33.635 1.831 50.194 1.00 63.88 92 LYS A C 1
ATOM 748 O O . LYS A 1 92 ? -33.471 2.229 49.043 1.00 63.88 92 LYS A O 1
ATOM 753 N N . ALA A 1 93 ? -32.629 1.654 51.051 1.00 63.47 93 ALA A N 1
ATOM 754 C CA . ALA A 1 93 ? -31.238 1.960 50.718 1.00 63.47 93 ALA A CA 1
ATOM 755 C C . ALA A 1 93 ? -30.700 0.995 49.647 1.00 63.47 93 ALA A C 1
ATOM 757 O O . ALA A 1 93 ? -30.162 1.442 48.632 1.00 63.47 93 ALA A O 1
ATOM 758 N N . ASP A 1 94 ? -30.970 -0.303 49.795 1.00 63.75 94 ASP A N 1
ATOM 759 C CA . ASP A 1 94 ? -30.556 -1.328 48.829 1.00 63.75 94 ASP A CA 1
ATOM 760 C C . ASP A 1 94 ? -31.305 -1.216 47.494 1.00 63.75 94 ASP A C 1
ATOM 762 O O . ASP A 1 94 ? -30.728 -1.392 46.417 1.00 63.75 94 ASP A O 1
ATOM 766 N N . ALA A 1 95 ? -32.588 -0.840 47.532 1.00 66.88 95 ALA A N 1
ATOM 767 C CA . ALA A 1 95 ? -33.357 -0.554 46.324 1.00 66.88 95 ALA A CA 1
ATOM 768 C C . ALA A 1 95 ? -32.804 0.664 45.558 1.00 66.88 95 ALA A C 1
ATOM 770 O O . ALA A 1 95 ? -32.790 0.661 44.322 1.00 66.88 95 ALA A O 1
ATOM 771 N N . ILE A 1 96 ? -32.325 1.694 46.267 1.00 75.69 96 ILE A N 1
ATOM 772 C CA . ILE A 1 96 ? -31.670 2.867 45.669 1.00 75.69 96 ILE A CA 1
ATOM 773 C C . ILE A 1 96 ? -30.313 2.476 45.071 1.00 75.69 96 ILE A C 1
ATOM 775 O O . ILE A 1 96 ? -30.050 2.828 43.920 1.00 75.69 96 ILE A O 1
ATOM 779 N N . ALA A 1 97 ? -29.499 1.691 45.783 1.00 74.25 97 ALA A N 1
ATOM 780 C CA . ALA A 1 97 ? -28.220 1.185 45.281 1.00 74.25 97 ALA A CA 1
ATOM 781 C C . ALA A 1 97 ? -28.406 0.344 44.005 1.00 74.25 97 ALA A C 1
ATOM 783 O O . ALA A 1 97 ? -27.800 0.627 42.973 1.00 74.25 97 ALA A O 1
ATOM 784 N N . SER A 1 98 ? -29.343 -0.611 44.012 1.00 72.38 98 SER A N 1
ATOM 785 C CA . SER A 1 98 ? -29.667 -1.435 42.840 1.00 72.38 98 SER A CA 1
ATOM 786 C C . SER A 1 98 ? -30.160 -0.602 41.647 1.00 72.38 98 SER A C 1
ATOM 788 O O . SER A 1 98 ? -29.859 -0.909 40.491 1.00 72.38 98 SER A O 1
ATOM 790 N N . LYS A 1 99 ? -30.907 0.480 41.902 1.00 78.88 99 LYS A N 1
ATOM 791 C CA . LYS A 1 99 ? -31.373 1.410 40.862 1.00 78.88 99 LYS A CA 1
ATOM 792 C C . LYS A 1 99 ? -30.232 2.253 40.285 1.00 78.88 99 LYS A C 1
ATOM 794 O O . LYS A 1 99 ? -30.244 2.503 39.080 1.00 78.88 99 LYS A O 1
ATOM 799 N N . ASN A 1 100 ? -29.269 2.663 41.108 1.00 82.12 100 ASN A N 1
ATOM 800 C CA . ASN A 1 100 ? -28.089 3.405 40.665 1.00 82.12 100 ASN A CA 1
ATOM 801 C C . ASN A 1 100 ? -27.180 2.527 39.796 1.00 82.12 100 ASN A C 1
ATOM 803 O O . ASN A 1 100 ? -26.909 2.905 38.661 1.00 82.12 100 ASN A O 1
ATOM 807 N N . PHE A 1 101 ? -26.866 1.305 40.234 1.00 75.50 101 PHE A N 1
ATOM 808 C CA . PHE A 1 101 ? -26.101 0.346 39.427 1.00 75.50 101 PHE A CA 1
ATOM 809 C C . PHE A 1 101 ? -26.784 0.015 38.096 1.00 75.50 101 PHE A C 1
ATOM 811 O O . PHE A 1 101 ? -26.138 -0.052 37.056 1.00 75.50 101 PHE A O 1
ATOM 818 N N . LYS A 1 102 ? -28.116 -0.141 38.077 1.00 78.50 102 LYS A N 1
ATOM 819 C CA . LYS A 1 102 ? -28.858 -0.339 36.819 1.00 78.50 102 LYS A CA 1
ATOM 820 C C . LYS A 1 102 ? -28.708 0.835 35.851 1.00 78.50 102 LYS A C 1
ATOM 822 O O . LYS A 1 102 ? -28.643 0.601 34.647 1.00 78.50 102 LYS A O 1
ATOM 827 N N . LYS A 1 103 ? -28.703 2.074 36.353 1.00 86.81 103 LYS A N 1
ATOM 828 C CA . LYS A 1 103 ? -28.489 3.265 35.520 1.00 86.81 103 LYS A CA 1
ATOM 829 C C . LYS A 1 103 ? -27.067 3.309 34.976 1.00 86.81 103 LYS A C 1
ATOM 831 O O . LYS A 1 103 ? -26.902 3.579 33.796 1.00 86.81 103 LYS A O 1
ATOM 836 N N . GLU A 1 104 ? -26.083 3.010 35.812 1.00 85.06 104 GLU A N 1
ATOM 837 C CA . GLU A 1 104 ? -24.669 2.991 35.434 1.00 85.06 104 GLU A CA 1
ATOM 838 C C . GLU A 1 104 ? -24.384 1.916 34.378 1.00 85.06 104 GLU A C 1
ATOM 840 O O . GLU A 1 104 ? -23.815 2.213 33.335 1.00 85.06 104 GLU A O 1
ATOM 845 N N . ILE A 1 105 ? -24.932 0.707 34.550 1.00 77.56 105 ILE A N 1
ATOM 846 C CA . ILE A 1 105 ? -24.881 -0.357 33.534 1.00 77.56 105 ILE A CA 1
ATOM 847 C C . ILE A 1 105 ? -25.573 0.076 32.235 1.00 77.56 105 ILE A C 1
ATOM 849 O O . ILE A 1 105 ? -25.103 -0.245 31.146 1.00 77.56 105 ILE A O 1
ATOM 853 N N . ALA A 1 106 ? -26.721 0.755 32.321 1.00 84.81 106 ALA A N 1
ATOM 854 C CA . ALA A 1 106 ? -27.422 1.231 31.132 1.00 84.81 106 ALA A CA 1
ATOM 855 C C . ALA A 1 106 ? -26.615 2.304 30.387 1.00 84.81 106 ALA A C 1
ATOM 857 O O . ALA A 1 106 ? -26.595 2.281 29.160 1.00 84.81 106 ALA A O 1
ATOM 858 N N . LEU A 1 107 ? -25.937 3.194 31.115 1.00 88.88 107 LEU A N 1
ATOM 859 C CA . LEU A 1 107 ? -25.067 4.222 30.550 1.00 88.88 107 LEU A CA 1
ATOM 860 C C . LEU A 1 107 ? -23.838 3.601 29.873 1.00 88.88 107 LEU A C 1
ATOM 862 O O . LEU A 1 107 ? -23.620 3.839 28.690 1.00 88.88 107 LEU A O 1
ATOM 866 N N . LEU A 1 108 ? -23.120 2.717 30.572 1.00 79.19 108 LEU A N 1
ATOM 867 C CA . LEU A 1 108 ? -21.953 2.003 30.037 1.00 79.19 108 LEU A CA 1
ATOM 868 C C . LEU A 1 108 ? -22.277 1.214 28.764 1.00 79.19 108 LEU A C 1
ATOM 870 O O . LEU A 1 108 ? -21.485 1.190 27.831 1.00 79.19 108 LEU A O 1
ATOM 874 N N . LYS A 1 109 ? -23.466 0.605 28.675 1.00 80.12 109 LYS A N 1
ATOM 875 C CA . LYS A 1 109 ? -23.905 -0.083 27.449 1.00 80.12 109 LYS A CA 1
ATOM 876 C C . LYS A 1 109 ? -24.050 0.853 26.254 1.00 80.12 109 LYS A C 1
ATOM 878 O O . LYS A 1 109 ? -23.772 0.438 25.133 1.00 80.12 109 LYS A O 1
ATOM 883 N N . VAL A 1 110 ? -24.528 2.077 26.477 1.00 87.88 110 VAL A N 1
ATOM 884 C CA . VAL A 1 110 ? -24.641 3.080 25.410 1.00 87.88 110 VAL A CA 1
ATOM 885 C C . VAL A 1 110 ? -23.246 3.520 24.973 1.00 87.88 110 VAL A C 1
ATOM 887 O O . VAL A 1 110 ? -22.966 3.495 23.779 1.00 87.88 110 VAL A O 1
ATOM 890 N N . GLU A 1 111 ? -22.353 3.807 25.923 1.00 83.31 111 GLU A N 1
ATOM 891 C CA . GLU A 1 111 ? -20.961 4.188 25.638 1.00 83.31 111 GLU A CA 1
ATOM 892 C C . GLU A 1 111 ? -20.201 3.088 24.879 1.00 83.31 111 GLU A C 1
ATOM 894 O O . GLU A 1 111 ? -19.498 3.367 23.908 1.00 83.31 111 GLU A O 1
ATOM 899 N N . MET A 1 112 ? -20.380 1.822 25.267 1.00 76.44 112 MET A N 1
ATOM 900 C CA . MET A 1 112 ? -19.794 0.682 24.558 1.00 76.44 112 MET A CA 1
ATOM 901 C C . MET A 1 112 ? -20.323 0.558 23.128 1.00 76.44 112 MET A C 1
ATOM 903 O O . MET A 1 112 ? -19.535 0.382 22.203 1.00 76.44 112 MET A O 1
ATOM 907 N N . ALA A 1 113 ? -21.637 0.693 22.929 1.00 80.50 113 ALA A N 1
ATOM 908 C CA . ALA A 1 113 ? -22.235 0.614 21.599 1.00 80.50 113 ALA A CA 1
ATOM 909 C C . ALA A 1 113 ? -21.770 1.760 20.680 1.00 80.50 113 ALA A C 1
ATOM 911 O O . ALA A 1 113 ? -21.639 1.575 19.471 1.00 80.50 113 ALA A O 1
ATOM 912 N N . GLU A 1 114 ? -21.517 2.949 21.231 1.00 85.94 114 GLU A N 1
ATOM 913 C CA . GLU A 1 114 ? -20.912 4.059 20.489 1.00 85.94 114 GLU A CA 1
ATOM 914 C C . GLU A 1 114 ? -19.455 3.754 20.119 1.00 85.94 114 GLU A C 1
ATOM 916 O O . GLU A 1 114 ? -19.075 3.911 18.957 1.00 85.94 114 GLU A O 1
ATOM 921 N N . LYS A 1 115 ? -18.664 3.218 21.056 1.00 76.12 115 LYS A N 1
ATOM 922 C CA . LYS A 1 115 ? -17.270 2.826 20.800 1.00 76.12 115 LYS A CA 1
ATOM 923 C C . LYS A 1 115 ? -17.134 1.688 19.790 1.00 76.12 115 LYS A C 1
ATOM 925 O O . LYS A 1 115 ? -16.220 1.718 18.972 1.00 76.12 115 LYS A O 1
ATOM 930 N N . GLU A 1 116 ? -18.044 0.718 19.793 1.00 77.12 116 GLU A N 1
ATOM 931 C CA . GLU A 1 116 ? -18.089 -0.345 18.780 1.00 77.12 116 GLU A CA 1
ATOM 932 C C . GLU A 1 116 ? -18.325 0.213 17.370 1.00 77.12 116 GLU A C 1
ATOM 934 O O . GLU A 1 116 ? -17.694 -0.243 16.416 1.00 77.12 116 GLU A O 1
ATOM 939 N N . ARG A 1 117 ? -19.180 1.235 17.223 1.00 86.00 117 ARG A N 1
ATOM 940 C CA . ARG A 1 117 ? -19.402 1.895 15.924 1.00 86.00 117 ARG A CA 1
ATOM 941 C C . ARG A 1 117 ? -18.172 2.657 15.451 1.00 86.00 117 ARG A C 1
ATOM 943 O O . ARG A 1 117 ? -17.807 2.533 14.285 1.00 86.00 117 ARG A O 1
ATOM 950 N N . GLU A 1 118 ? -17.523 3.404 16.344 1.00 81.94 118 GLU A N 1
ATOM 951 C CA . GLU A 1 118 ? -16.257 4.083 16.033 1.00 81.94 118 GLU A CA 1
ATOM 952 C C . GLU A 1 118 ? -15.186 3.070 15.597 1.00 81.94 118 GLU A C 1
ATOM 954 O O . GLU A 1 118 ? -14.489 3.280 14.604 1.00 81.94 118 GLU A O 1
ATOM 959 N N . LEU A 1 119 ? -15.094 1.929 16.292 1.00 77.94 119 LEU A N 1
ATOM 960 C CA . LEU A 1 119 ? -14.182 0.841 15.941 1.00 77.94 119 LEU A CA 1
ATOM 961 C C . LEU A 1 119 ? -14.474 0.286 14.538 1.00 77.94 119 LEU A C 1
ATOM 963 O O . LEU A 1 119 ? -13.548 0.033 13.763 1.00 77.94 119 LEU A O 1
ATOM 967 N N . GLU A 1 120 ? -15.750 0.101 14.194 1.00 83.75 120 GLU A N 1
ATOM 968 C CA . GLU A 1 120 ? -16.159 -0.379 12.874 1.00 83.75 120 GLU A CA 1
ATOM 969 C C . GLU A 1 120 ? -15.820 0.630 11.763 1.00 83.75 120 GLU A C 1
ATOM 9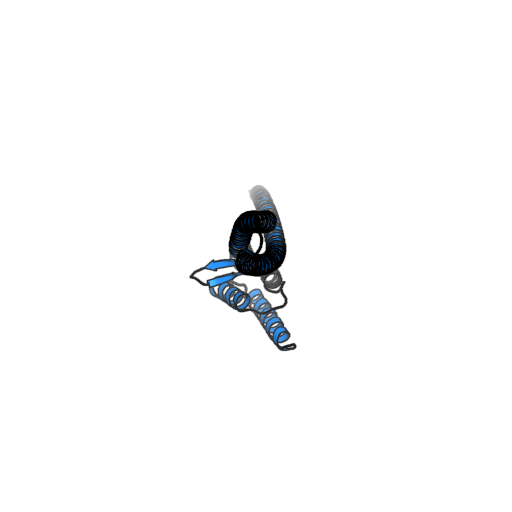71 O O . GLU A 1 120 ? -15.351 0.237 10.691 1.00 83.75 120 GLU A O 1
ATOM 976 N N . GLU A 1 121 ? -16.011 1.926 12.009 1.00 87.62 121 GLU A N 1
ATOM 977 C CA . GLU A 1 121 ? -15.683 2.992 11.058 1.00 87.62 121 GLU A CA 1
ATOM 978 C C . GLU A 1 121 ? -14.173 3.082 10.801 1.00 87.62 121 GLU A C 1
ATOM 980 O O . GLU A 1 121 ? -13.736 3.032 9.647 1.00 87.62 121 GLU A O 1
ATOM 985 N N . VAL A 1 122 ? -13.365 3.092 11.865 1.00 75.94 122 VAL A N 1
ATOM 986 C CA . VAL A 1 122 ? -11.894 3.065 11.780 1.00 75.94 122 VAL A CA 1
ATOM 987 C C . VAL A 1 122 ? -11.413 1.815 11.036 1.00 75.94 122 VAL A C 1
ATOM 989 O O . VAL A 1 122 ? -10.508 1.887 10.200 1.00 75.94 122 VAL A O 1
ATOM 992 N N . SER A 1 123 ? -12.044 0.663 11.282 1.00 74.62 123 SER A N 1
ATOM 993 C CA . SER A 1 123 ? -11.743 -0.592 10.583 1.00 74.62 123 SER A CA 1
ATOM 994 C C . SER A 1 123 ? -12.037 -0.515 9.077 1.00 74.62 123 SER A C 1
ATOM 996 O O . SER A 1 123 ? -11.218 -0.946 8.257 1.00 74.62 123 SER A O 1
ATOM 998 N N . LYS A 1 124 ? -13.170 0.083 8.684 1.00 82.06 124 LYS A N 1
ATOM 999 C CA . LYS A 1 124 ? -13.534 0.290 7.271 1.00 82.06 124 LYS A CA 1
ATOM 1000 C C . LYS A 1 124 ? -12.567 1.235 6.567 1.00 82.06 124 LYS A C 1
ATOM 1002 O O . LYS A 1 124 ? -12.107 0.920 5.468 1.00 82.06 124 LYS A O 1
ATOM 1007 N N . GLU A 1 125 ? -12.213 2.345 7.203 1.00 78.69 125 GLU A N 1
ATOM 1008 C CA . GLU A 1 125 ? -11.264 3.314 6.650 1.00 78.69 125 GLU A CA 1
ATOM 1009 C C . GLU A 1 125 ? -9.868 2.696 6.475 1.00 78.69 125 GLU A C 1
ATOM 1011 O O . GLU A 1 125 ? -9.230 2.834 5.425 1.00 78.69 125 GLU A O 1
ATOM 1016 N N . LEU A 1 126 ? -9.421 1.910 7.461 1.00 78.06 126 LEU A N 1
ATOM 1017 C CA . LEU A 1 126 ? -8.183 1.140 7.375 1.00 78.06 126 LEU A CA 1
ATOM 1018 C C . LEU A 1 126 ? -8.207 0.165 6.188 1.00 78.06 126 LEU A C 1
ATOM 1020 O O . LEU A 1 126 ? -7.215 0.050 5.461 1.00 78.06 126 LEU A O 1
ATOM 1024 N N . ALA A 1 127 ? -9.324 -0.534 5.971 1.00 73.19 127 ALA A N 1
ATOM 1025 C CA . ALA A 1 127 ? -9.480 -1.456 4.851 1.00 73.19 127 ALA A CA 1
ATOM 1026 C C . ALA A 1 127 ? -9.439 -0.728 3.497 1.00 73.19 127 ALA A C 1
ATOM 1028 O O . ALA A 1 127 ? -8.741 -1.178 2.584 1.00 73.19 127 ALA A O 1
ATOM 1029 N N . LEU A 1 128 ? -10.112 0.418 3.376 1.00 74.50 128 LEU A N 1
ATOM 1030 C CA . LEU A 1 128 ? -10.146 1.216 2.151 1.00 74.50 128 LEU A CA 1
ATOM 1031 C C . LEU A 1 128 ? -8.754 1.745 1.777 1.00 74.50 128 LEU A C 1
ATOM 1033 O O . LEU A 1 128 ? -8.306 1.584 0.640 1.00 74.50 128 LEU A O 1
ATOM 1037 N N . ARG A 1 129 ? -8.025 2.310 2.744 1.00 70.38 129 ARG A N 1
ATOM 1038 C CA . ARG A 1 129 ? -6.662 2.822 2.523 1.00 70.38 129 ARG A CA 1
ATOM 1039 C C . ARG A 1 129 ? -5.660 1.719 2.229 1.00 70.38 129 ARG A C 1
ATOM 1041 O O . ARG A 1 129 ? -4.737 1.900 1.440 1.00 70.38 129 ARG A O 1
ATOM 1048 N N . LYS A 1 130 ? -5.860 0.535 2.806 1.00 63.59 130 LYS A N 1
ATOM 1049 C CA . LYS A 1 130 ? -5.088 -0.655 2.443 1.00 63.59 130 LYS A CA 1
ATOM 1050 C C . LYS A 1 130 ? -5.336 -1.052 0.982 1.00 63.59 130 LYS A C 1
ATOM 1052 O O . LYS A 1 130 ? -4.396 -1.463 0.311 1.00 63.59 130 LYS A O 1
ATOM 1057 N N . ILE A 1 131 ? -6.558 -0.902 0.467 1.00 58.81 131 ILE A N 1
ATOM 1058 C CA . ILE A 1 131 ? -6.882 -1.150 -0.949 1.00 58.81 131 ILE A CA 1
ATOM 1059 C C . ILE A 1 131 ? -6.305 -0.059 -1.866 1.00 58.81 131 ILE A C 1
ATOM 1061 O O . ILE A 1 131 ? -5.866 -0.383 -2.959 1.00 58.81 131 ILE A O 1
ATOM 1065 N N . SER A 1 132 ? -6.223 1.212 -1.460 1.00 69.94 132 SER A N 1
ATOM 1066 C CA . SER A 1 132 ? -5.512 2.212 -2.281 1.00 69.94 132 SER A CA 1
ATOM 1067 C C . SER A 1 132 ? -3.991 1.992 -2.278 1.00 69.94 132 SER A C 1
ATOM 1069 O O . SER A 1 132 ? -3.332 2.210 -3.295 1.00 69.94 132 SER A O 1
ATOM 1071 N N . TYR A 1 133 ? -3.444 1.478 -1.173 1.00 74.94 133 TYR A N 1
ATOM 1072 C CA . TYR A 1 133 ? -2.038 1.087 -1.051 1.00 74.94 133 TYR A CA 1
ATOM 1073 C C . TYR A 1 133 ? -1.683 -0.166 -1.881 1.00 74.94 133 TYR A C 1
ATOM 1075 O O . TYR A 1 133 ? -0.581 -0.263 -2.433 1.00 74.94 133 TYR A O 1
ATOM 1083 N N . TYR A 1 134 ? -2.617 -1.116 -2.019 1.00 81.50 134 TYR A N 1
ATOM 1084 C CA . TYR A 1 134 ? -2.439 -2.336 -2.812 1.00 81.50 134 TYR A CA 1
ATOM 1085 C C . TYR A 1 134 ? -3.342 -2.383 -4.044 1.00 81.50 134 TYR A C 1
ATOM 1087 O O . TYR A 1 134 ? -4.560 -2.487 -3.941 1.00 81.50 134 TYR A O 1
ATOM 1095 N N . ARG A 1 135 ? -2.755 -2.493 -5.234 1.00 82.81 135 ARG A N 1
ATOM 1096 C CA . ARG A 1 135 ? -3.537 -2.758 -6.444 1.00 82.81 135 ARG A CA 1
ATOM 1097 C C . ARG A 1 135 ? -3.934 -4.236 -6.476 1.00 82.81 135 ARG A C 1
ATOM 1099 O O . ARG A 1 135 ? -3.093 -5.098 -6.227 1.00 82.81 135 ARG A O 1
ATOM 1106 N N . HIS A 1 136 ? -5.198 -4.521 -6.777 1.00 83.81 136 HIS A N 1
ATOM 1107 C CA . HIS A 1 136 ? -5.697 -5.885 -6.951 1.00 83.81 136 HIS A CA 1
ATOM 1108 C C . HIS A 1 136 ? -5.882 -6.173 -8.441 1.00 83.81 136 HIS A C 1
ATOM 1110 O O . HIS A 1 136 ? -6.561 -5.411 -9.126 1.00 83.81 136 HIS A O 1
ATOM 1116 N N . ILE A 1 137 ? -5.264 -7.245 -8.934 1.00 85.25 137 ILE A N 1
ATOM 1117 C CA . ILE A 1 137 ? -5.374 -7.703 -10.327 1.00 85.25 137 ILE A CA 1
ATOM 1118 C C . ILE A 1 137 ? -5.556 -9.219 -10.271 1.00 85.25 137 ILE A C 1
ATOM 1120 O O . ILE A 1 137 ? -4.805 -9.892 -9.569 1.00 85.25 137 ILE A O 1
ATOM 1124 N N . ASP A 1 138 ? -6.598 -9.740 -10.918 1.00 82.81 138 ASP A N 1
ATOM 1125 C CA . ASP A 1 138 ? -6.899 -11.180 -10.990 1.00 82.81 138 ASP A CA 1
ATOM 1126 C C . ASP A 1 138 ? -6.871 -11.910 -9.633 1.00 82.81 138 ASP A C 1
ATOM 1128 O O . ASP A 1 138 ? -6.364 -13.019 -9.495 1.00 82.81 138 ASP A O 1
ATOM 1132 N N . GLY A 1 139 ? -7.392 -11.262 -8.585 1.00 83.44 139 GLY A N 1
ATOM 1133 C CA . GLY A 1 139 ? -7.441 -11.823 -7.228 1.00 83.44 139 GLY A CA 1
ATOM 1134 C C . GLY A 1 139 ? -6.119 -11.776 -6.449 1.00 83.44 139 GLY A C 1
ATOM 1135 O O . GLY A 1 139 ? -6.090 -12.139 -5.273 1.00 83.44 139 GLY A O 1
ATOM 1136 N N . HIS A 1 140 ? -5.037 -11.273 -7.045 1.00 82.25 140 HIS A N 1
ATOM 1137 C CA . HIS A 1 140 ? -3.744 -11.090 -6.391 1.00 82.25 140 HIS A CA 1
ATOM 1138 C C . HIS A 1 140 ? -3.520 -9.637 -5.959 1.00 82.25 140 HIS A C 1
ATOM 1140 O O . HIS A 1 140 ? -4.003 -8.691 -6.579 1.00 82.25 140 HIS A O 1
ATOM 1146 N N . ARG A 1 141 ? -2.768 -9.465 -4.865 1.00 85.62 141 ARG A N 1
ATOM 1147 C CA . ARG A 1 141 ? -2.393 -8.160 -4.304 1.00 85.62 141 ARG A CA 1
ATOM 1148 C C . ARG A 1 141 ? -0.994 -7.763 -4.741 1.00 85.62 141 ARG A C 1
ATOM 1150 O O . ARG A 1 141 ? -0.065 -8.559 -4.606 1.00 85.62 141 ARG A O 1
ATOM 1157 N N . TYR A 1 142 ? -0.857 -6.509 -5.151 1.00 88.69 142 TYR A N 1
ATOM 1158 C CA . TYR A 1 142 ? 0.383 -5.922 -5.640 1.00 88.69 142 TYR A CA 1
ATOM 1159 C C . TYR A 1 142 ? 0.640 -4.565 -5.004 1.00 88.69 142 TYR A C 1
ATOM 1161 O O . TYR A 1 142 ? -0.292 -3.857 -4.619 1.00 88.69 142 TYR A O 1
ATOM 1169 N N . LYS A 1 143 ? 1.905 -4.160 -4.939 1.00 89.00 143 LYS A N 1
ATOM 1170 C CA . LYS A 1 143 ? 2.279 -2.838 -4.439 1.00 89.00 143 LYS A CA 1
ATOM 1171 C C . LYS A 1 143 ? 1.865 -1.771 -5.452 1.00 89.00 143 LYS A C 1
ATOM 1173 O O . LYS A 1 143 ? 2.439 -1.684 -6.540 1.00 89.00 143 LYS A O 1
ATOM 1178 N N . ALA A 1 144 ? 0.855 -0.964 -5.115 1.00 87.06 144 ALA A N 1
ATOM 1179 C CA . ALA A 1 144 ? 0.280 -0.011 -6.064 1.00 87.06 144 ALA A CA 1
ATOM 1180 C C . ALA A 1 144 ? 1.318 1.022 -6.521 1.00 87.06 144 ALA A C 1
ATOM 1182 O O . ALA A 1 144 ? 1.390 1.336 -7.706 1.00 87.06 144 ALA A O 1
ATOM 1183 N N . ALA A 1 145 ? 2.150 1.519 -5.600 1.00 85.12 145 ALA A N 1
ATOM 1184 C CA . ALA A 1 145 ? 3.218 2.476 -5.894 1.00 85.12 145 ALA A CA 1
ATOM 1185 C C . ALA A 1 145 ? 4.172 1.972 -6.988 1.00 85.12 145 ALA A C 1
ATOM 1187 O O . ALA A 1 145 ? 4.474 2.698 -7.934 1.00 85.12 145 ALA A O 1
ATOM 1188 N N . THR A 1 146 ? 4.591 0.711 -6.886 1.00 91.62 146 THR A N 1
ATOM 1189 C CA . THR A 1 146 ? 5.535 0.097 -7.821 1.00 91.62 146 THR A CA 1
ATOM 1190 C C . THR A 1 146 ? 4.910 -0.129 -9.195 1.00 91.62 146 THR A C 1
ATOM 1192 O O . THR A 1 146 ? 5.542 0.178 -10.203 1.00 91.62 146 THR A O 1
ATOM 1195 N N . LEU A 1 147 ? 3.661 -0.606 -9.261 1.00 92.38 147 LEU A N 1
ATOM 1196 C CA . LEU A 1 147 ? 2.975 -0.777 -10.547 1.00 92.38 147 LEU A CA 1
ATOM 1197 C C . LEU A 1 147 ? 2.711 0.564 -11.241 1.00 92.38 147 LEU A C 1
ATOM 1199 O O . LEU A 1 147 ? 2.940 0.680 -12.437 1.00 92.38 147 LEU A O 1
ATOM 1203 N N . ASN A 1 148 ? 2.319 1.599 -10.490 1.00 88.44 148 ASN A N 1
ATOM 1204 C CA . ASN A 1 148 ? 2.180 2.949 -11.040 1.00 88.44 148 ASN A CA 1
ATOM 1205 C C . ASN A 1 148 ? 3.502 3.470 -11.627 1.00 88.44 148 ASN A C 1
ATOM 1207 O O . ASN A 1 148 ? 3.498 4.046 -12.708 1.00 88.44 148 ASN A O 1
ATOM 1211 N N . MET A 1 149 ? 4.633 3.249 -10.946 1.00 88.50 149 MET A N 1
ATOM 1212 C CA . MET A 1 149 ? 5.947 3.640 -11.470 1.00 88.50 149 MET A CA 1
ATOM 1213 C C . MET A 1 149 ? 6.260 2.933 -12.797 1.00 88.50 149 MET A C 1
ATOM 1215 O O . MET A 1 149 ? 6.793 3.552 -13.715 1.00 88.50 149 MET A O 1
ATOM 1219 N N . ALA A 1 150 ? 5.934 1.645 -12.909 1.00 92.69 150 ALA A N 1
ATOM 1220 C CA . ALA A 1 150 ? 6.150 0.892 -14.139 1.00 92.69 150 ALA A CA 1
ATOM 1221 C C . ALA A 1 150 ? 5.231 1.358 -15.279 1.00 92.69 150 ALA A C 1
ATOM 1223 O O . ALA A 1 150 ? 5.711 1.546 -16.396 1.00 92.69 150 ALA A O 1
ATOM 1224 N N . ASP A 1 151 ? 3.950 1.620 -14.986 1.00 90.50 151 ASP A N 1
ATOM 1225 C CA . ASP A 1 151 ? 2.996 2.216 -15.934 1.00 90.50 151 ASP A CA 1
ATOM 1226 C C . ASP A 1 151 ? 3.527 3.550 -16.483 1.00 90.50 151 ASP A C 1
ATOM 1228 O O . ASP A 1 151 ? 3.481 3.813 -17.684 1.00 90.50 151 ASP A O 1
ATOM 1232 N N . GLU A 1 152 ? 4.082 4.390 -15.608 1.00 85.38 152 GLU A N 1
ATOM 1233 C CA . GLU A 1 152 ? 4.654 5.682 -15.985 1.00 85.38 152 GLU A CA 1
ATOM 1234 C C . GLU A 1 152 ? 5.938 5.550 -16.809 1.00 85.38 152 GLU A C 1
ATOM 1236 O O . GLU A 1 152 ? 6.135 6.317 -17.755 1.00 85.38 152 GLU A O 1
ATOM 1241 N N . ALA A 1 153 ? 6.795 4.577 -16.486 1.00 90.00 153 ALA A N 1
ATOM 1242 C CA . ALA A 1 153 ? 8.033 4.330 -17.218 1.00 90.00 153 ALA A CA 1
ATOM 1243 C C . ALA A 1 153 ? 7.764 4.008 -18.696 1.00 90.00 153 ALA A C 1
ATOM 1245 O O . ALA A 1 153 ? 8.453 4.530 -19.573 1.00 90.00 153 ALA A O 1
ATOM 1246 N N . ILE A 1 154 ? 6.729 3.209 -18.983 1.00 89.06 154 ILE A N 1
ATOM 1247 C CA . ILE A 1 154 ? 6.373 2.832 -20.361 1.00 89.06 154 ILE A CA 1
ATOM 1248 C C . ILE A 1 154 ? 5.492 3.868 -21.073 1.00 89.06 154 ILE A C 1
ATOM 1250 O O . ILE A 1 154 ? 5.485 3.910 -22.300 1.00 89.06 154 ILE A O 1
ATOM 1254 N N . ALA A 1 155 ? 4.771 4.715 -20.331 1.00 82.38 155 ALA A N 1
ATOM 1255 C CA . ALA A 1 155 ? 3.965 5.804 -20.891 1.00 82.38 155 ALA A CA 1
ATOM 1256 C C . ALA A 1 155 ? 4.796 7.042 -21.293 1.00 82.38 155 ALA A C 1
ATOM 1258 O O . ALA A 1 155 ? 4.268 7.976 -21.903 1.00 82.38 155 ALA A O 1
ATOM 1259 N N . GLY A 1 156 ? 6.080 7.086 -20.917 1.00 70.62 156 GLY A N 1
ATOM 1260 C CA . GLY A 1 156 ? 7.010 8.154 -21.282 1.00 70.62 156 GLY A CA 1
ATOM 1261 C C . GLY A 1 156 ? 7.365 8.186 -22.776 1.00 70.62 156 GLY A C 1
ATOM 1262 O O . GLY A 1 156 ? 6.936 7.358 -23.566 1.00 70.62 156 GLY A O 1
ATOM 1263 N N . GLN A 1 157 ? 8.213 9.140 -23.174 1.00 65.62 157 GLN A N 1
ATOM 1264 C CA . GLN A 1 157 ? 8.681 9.321 -24.566 1.00 65.62 157 GLN A CA 1
ATOM 1265 C C . GLN A 1 157 ? 9.691 8.247 -25.032 1.00 65.62 157 GLN A C 1
ATOM 1267 O O . GLN A 1 157 ? 10.373 8.430 -26.038 1.00 65.62 157 GLN A O 1
ATOM 1272 N N . GLY A 1 158 ? 9.857 7.173 -24.257 1.00 71.69 158 GLY A N 1
ATOM 1273 C CA . GLY A 1 158 ? 10.724 6.054 -24.605 1.00 71.69 158 GLY A CA 1
ATOM 1274 C C . GLY A 1 158 ? 10.095 5.156 -25.669 1.00 71.69 158 GLY A C 1
ATOM 1275 O O . GLY A 1 158 ? 9.000 5.399 -26.165 1.00 71.69 158 GLY A O 1
ATOM 1276 N N . ASP A 1 159 ? 10.770 4.059 -25.985 1.00 85.56 159 ASP A N 1
ATOM 1277 C CA . ASP A 1 159 ? 10.292 3.044 -26.931 1.00 85.56 159 ASP A CA 1
ATOM 1278 C C . ASP A 1 159 ? 9.295 2.046 -26.304 1.00 85.56 159 ASP A C 1
ATOM 1280 O O . ASP A 1 159 ? 9.139 0.921 -26.777 1.00 85.56 159 ASP A O 1
ATOM 1284 N N . GLY A 1 160 ? 8.634 2.445 -25.212 1.00 88.75 160 GLY A N 1
ATOM 1285 C CA . GLY A 1 160 ? 7.713 1.600 -24.453 1.00 88.75 160 GLY A CA 1
ATOM 1286 C C . GLY A 1 160 ? 8.395 0.523 -23.602 1.00 88.75 160 GLY A C 1
ATOM 1287 O O . GLY A 1 160 ? 7.707 -0.359 -23.085 1.00 88.75 160 GLY A O 1
ATOM 1288 N N . ARG A 1 161 ? 9.726 0.568 -23.446 1.00 95.38 161 ARG A N 1
ATOM 1289 C CA . ARG A 1 161 ? 10.478 -0.333 -22.563 1.00 95.38 161 ARG A CA 1
ATOM 1290 C C . ARG A 1 161 ? 10.963 0.386 -21.310 1.00 95.38 161 ARG A C 1
ATOM 1292 O O . ARG A 1 161 ? 11.388 1.538 -21.354 1.00 95.38 161 ARG A O 1
ATOM 1299 N N . ILE A 1 162 ? 10.972 -0.336 -20.194 1.00 96.25 162 ILE A N 1
ATOM 1300 C CA . ILE A 1 162 ? 11.567 0.117 -18.940 1.00 96.25 162 ILE A CA 1
ATOM 1301 C C . ILE A 1 162 ? 13.078 0.234 -19.137 1.00 96.25 162 ILE A C 1
ATOM 1303 O O . ILE A 1 162 ? 13.763 -0.746 -19.444 1.00 96.25 162 ILE A O 1
ATOM 1307 N N . SER A 1 163 ? 13.589 1.453 -18.966 1.00 95.81 163 SER A N 1
ATOM 1308 C CA . SER A 1 163 ? 15.014 1.757 -19.052 1.00 95.81 163 SER A CA 1
ATOM 1309 C C . SER A 1 163 ? 15.753 1.343 -17.779 1.00 95.81 163 SER A C 1
ATOM 1311 O O . SER A 1 163 ? 15.156 1.139 -16.721 1.00 95.81 163 SER A O 1
ATOM 1313 N N . LYS A 1 164 ? 17.087 1.288 -17.842 1.00 95.88 164 LYS A N 1
ATOM 1314 C CA . LYS A 1 164 ? 17.926 1.011 -16.668 1.00 95.88 164 LYS A CA 1
ATOM 1315 C C . LYS A 1 164 ? 17.678 2.012 -15.529 1.00 95.88 164 LYS A C 1
ATOM 1317 O O . LYS A 1 164 ? 17.607 1.618 -14.370 1.00 95.88 164 LYS A O 1
ATOM 1322 N N . ALA A 1 165 ? 17.508 3.293 -15.858 1.00 93.56 165 ALA A N 1
ATOM 1323 C CA . ALA A 1 165 ? 17.242 4.336 -14.870 1.00 93.56 165 ALA A CA 1
ATOM 1324 C C . ALA A 1 165 ? 15.856 4.184 -14.225 1.00 93.56 165 A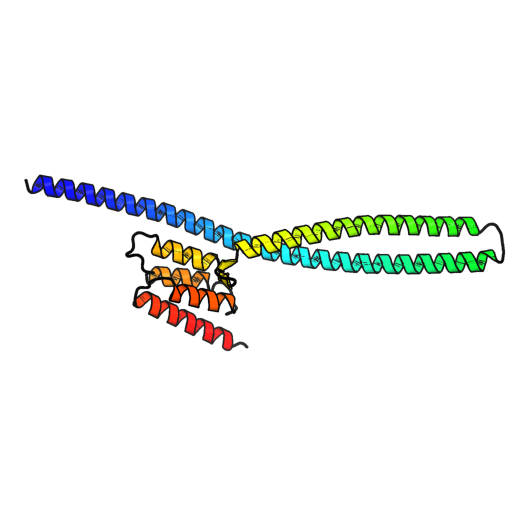LA A C 1
ATOM 1326 O O . ALA A 1 165 ? 15.686 4.475 -13.043 1.00 93.56 165 ALA A O 1
ATOM 1327 N N . ASP A 1 166 ? 14.859 3.725 -14.980 1.00 94.50 166 ASP A N 1
ATOM 1328 C CA . ASP A 1 166 ? 13.522 3.486 -14.435 1.00 94.50 166 ASP A CA 1
ATOM 1329 C C . ASP A 1 166 ? 13.483 2.211 -13.596 1.00 94.50 166 ASP A C 1
ATOM 1331 O O . ASP A 1 166 ? 12.866 2.208 -12.534 1.00 94.50 166 ASP A O 1
ATOM 1335 N N . ALA A 1 167 ? 14.236 1.178 -13.982 1.00 96.56 167 ALA A N 1
ATOM 1336 C CA . ALA A 1 167 ? 14.428 -0.027 -13.182 1.00 96.56 167 ALA A CA 1
ATOM 1337 C C . ALA A 1 167 ? 14.967 0.277 -11.774 1.00 96.56 167 ALA A C 1
ATOM 1339 O O . ALA A 1 167 ? 14.492 -0.307 -10.802 1.00 96.56 167 ALA A O 1
ATOM 1340 N N . GLU A 1 168 ? 15.916 1.210 -11.637 1.00 95.00 168 GLU A N 1
ATOM 1341 C CA . GLU A 1 168 ? 16.429 1.635 -10.326 1.00 95.00 168 GLU A CA 1
ATOM 1342 C C . GLU A 1 168 ? 15.355 2.311 -9.472 1.00 95.00 168 GLU A C 1
ATOM 1344 O O . GLU A 1 168 ? 15.232 2.015 -8.283 1.00 95.00 168 GLU A O 1
ATOM 1349 N N . LYS A 1 169 ? 14.543 3.185 -10.075 1.00 92.62 169 LYS A N 1
ATOM 1350 C CA . LYS A 1 169 ? 13.447 3.856 -9.366 1.00 92.62 169 LYS A CA 1
ATOM 1351 C C . LYS A 1 169 ? 12.366 2.862 -8.949 1.00 92.62 169 LYS A C 1
ATOM 1353 O O . LYS A 1 169 ? 11.926 2.890 -7.803 1.00 92.62 169 LYS A O 1
ATOM 1358 N N . ILE A 1 170 ? 11.960 1.971 -9.858 1.00 94.38 170 ILE A N 1
ATOM 1359 C CA . ILE A 1 170 ? 10.996 0.896 -9.585 1.00 94.38 170 ILE A CA 1
ATOM 1360 C C . ILE A 1 170 ? 11.515 0.036 -8.433 1.00 94.38 170 ILE A C 1
ATOM 1362 O O . ILE A 1 170 ? 10.775 -0.195 -7.476 1.00 94.38 170 ILE A O 1
ATOM 1366 N N . PHE A 1 171 ? 12.790 -0.367 -8.479 1.00 95.06 171 PHE A N 1
ATOM 1367 C CA . PHE A 1 171 ? 13.413 -1.132 -7.403 1.00 95.06 171 PHE A CA 1
ATOM 1368 C C . PHE A 1 171 ? 13.335 -0.394 -6.062 1.00 95.06 171 PHE A C 1
ATOM 1370 O O . PHE A 1 171 ? 12.858 -0.961 -5.085 1.00 95.06 171 PHE A O 1
ATOM 1377 N N . GLY A 1 172 ? 13.688 0.894 -6.037 1.00 90.75 172 GLY A N 1
ATOM 1378 C CA . GLY A 1 172 ? 13.608 1.711 -4.827 1.00 90.75 172 GLY A CA 1
ATOM 1379 C C . GLY A 1 172 ? 12.210 1.758 -4.202 1.00 90.75 172 GLY A C 1
ATOM 1380 O O . GLY A 1 172 ? 12.100 1.749 -2.984 1.00 90.75 172 GLY A O 1
ATOM 1381 N N . THR A 1 173 ? 11.138 1.751 -5.006 1.00 88.44 173 THR A N 1
ATOM 1382 C CA . THR A 1 173 ? 9.767 1.703 -4.458 1.00 88.44 173 THR A CA 1
ATOM 1383 C C . THR A 1 173 ? 9.385 0.341 -3.897 1.00 88.44 173 THR A C 1
ATOM 1385 O O . THR A 1 173 ? 8.574 0.262 -2.981 1.00 88.44 173 THR A O 1
ATOM 1388 N N . ILE A 1 174 ? 9.901 -0.757 -4.454 1.00 90.75 174 ILE A N 1
ATOM 1389 C CA . ILE A 1 174 ? 9.522 -2.088 -3.976 1.00 90.75 174 ILE A CA 1
ATOM 1390 C C . ILE A 1 174 ? 10.323 -2.495 -2.742 1.00 90.75 174 ILE A C 1
ATOM 1392 O O . ILE A 1 174 ? 9.754 -3.135 -1.867 1.00 90.75 174 ILE A O 1
ATOM 1396 N N . SER A 1 175 ? 11.571 -2.035 -2.630 1.00 88.31 175 SER A N 1
ATOM 1397 C CA . SER A 1 175 ? 12.483 -2.312 -1.516 1.00 88.31 175 SER A CA 1
ATOM 1398 C C . SER A 1 175 ? 12.541 -1.199 -0.458 1.00 88.31 175 SER A C 1
ATOM 1400 O O . SER A 1 175 ? 13.554 -1.060 0.221 1.00 88.31 175 SER A O 1
ATOM 1402 N N . ASP A 1 176 ? 11.522 -0.340 -0.365 1.00 79.31 176 ASP A N 1
ATOM 1403 C CA . ASP A 1 176 ? 11.462 0.738 0.641 1.00 79.31 176 ASP A CA 1
ATOM 1404 C C . ASP A 1 176 ? 11.141 0.229 2.063 1.00 79.31 176 ASP A C 1
ATOM 1406 O O . ASP A 1 176 ? 11.387 0.928 3.045 1.00 79.31 176 ASP A O 1
ATOM 1410 N N . GLY A 1 177 ? 10.611 -0.992 2.169 1.00 70.00 177 GLY A N 1
ATOM 1411 C CA . GLY A 1 177 ? 10.395 -1.728 3.408 1.00 70.00 177 GLY A CA 1
ATOM 1412 C C . GLY A 1 177 ? 11.523 -2.721 3.686 1.00 70.00 177 GLY A C 1
ATOM 1413 O O . GLY A 1 177 ? 12.340 -3.013 2.815 1.00 70.00 177 GLY A O 1
ATOM 1414 N N . GLN A 1 178 ? 11.559 -3.247 4.911 1.00 66.12 178 GLN A N 1
ATOM 1415 C CA . GLN A 1 178 ? 12.597 -4.197 5.323 1.00 66.12 178 GLN A CA 1
ATOM 1416 C C . GLN A 1 178 ? 12.355 -5.612 4.775 1.00 66.12 178 GLN A C 1
ATOM 1418 O O . GLN A 1 178 ? 13.316 -6.257 4.369 1.00 66.12 178 GLN A O 1
ATOM 1423 N N . ASP A 1 179 ? 11.094 -6.048 4.681 1.00 79.94 179 ASP A N 1
ATOM 1424 C CA . ASP A 1 179 ? 10.766 -7.464 4.475 1.00 79.94 179 ASP A CA 1
ATOM 1425 C C . ASP A 1 179 ? 10.531 -7.838 3.002 1.00 79.94 179 ASP A C 1
ATOM 1427 O O . ASP A 1 179 ? 9.788 -7.166 2.275 1.00 79.94 179 ASP A O 1
ATOM 1431 N N . TYR A 1 180 ? 11.061 -8.991 2.579 1.00 84.81 180 TYR A N 1
ATOM 1432 C CA . TYR A 1 180 ? 10.824 -9.548 1.243 1.00 84.81 180 TYR A CA 1
ATOM 1433 C C . TYR A 1 180 ? 9.584 -10.466 1.189 1.00 84.81 180 TYR A C 1
ATOM 1435 O O . TYR A 1 180 ? 9.656 -11.693 1.015 1.00 84.81 180 TYR A O 1
ATOM 1443 N N . THR A 1 181 ? 8.397 -9.868 1.342 1.00 88.75 181 THR A N 1
ATOM 1444 C CA . THR A 1 181 ? 7.139 -10.619 1.499 1.00 88.75 181 THR A CA 1
ATOM 1445 C C . THR A 1 181 ? 6.576 -11.180 0.182 1.00 88.75 181 THR A C 1
ATOM 1447 O O . THR A 1 181 ? 7.101 -10.984 -0.918 1.00 88.75 181 THR A O 1
ATOM 1450 N N . GLN A 1 182 ? 5.459 -11.915 0.274 1.00 88.38 182 GLN A N 1
ATOM 1451 C CA . GLN A 1 182 ? 4.766 -12.452 -0.902 1.00 88.38 182 GLN A CA 1
ATOM 1452 C C . GLN A 1 182 ? 4.192 -11.365 -1.819 1.00 88.38 182 GLN A C 1
ATOM 1454 O O . GLN A 1 182 ? 4.083 -11.589 -3.024 1.00 88.38 182 GLN A O 1
ATOM 1459 N N . VAL A 1 183 ? 3.841 -10.188 -1.288 1.00 89.69 183 VAL A N 1
ATOM 1460 C CA . VAL A 1 183 ? 3.336 -9.081 -2.118 1.00 89.69 183 VAL A CA 1
ATOM 1461 C C . VAL A 1 183 ? 4.451 -8.527 -3.006 1.00 89.69 183 VAL A C 1
ATOM 1463 O O . VAL A 1 183 ? 4.232 -8.320 -4.202 1.00 89.69 183 VAL A O 1
ATOM 1466 N N . GLU A 1 184 ? 5.658 -8.353 -2.467 1.00 92.06 184 GLU A N 1
ATOM 1467 C CA . GLU A 1 184 ? 6.853 -7.937 -3.206 1.00 92.06 184 GLU A CA 1
ATOM 1468 C C . GLU A 1 184 ? 7.187 -8.968 -4.288 1.00 92.06 184 GLU A C 1
ATOM 1470 O O . GLU A 1 184 ? 7.360 -8.609 -5.453 1.00 92.06 184 GLU A O 1
ATOM 1475 N N . LYS A 1 185 ? 7.183 -10.261 -3.941 1.00 93.81 185 LYS A N 1
ATOM 1476 C CA . LYS A 1 185 ? 7.431 -11.364 -4.887 1.00 93.81 185 LYS A CA 1
ATOM 1477 C C . LYS A 1 185 ? 6.419 -11.381 -6.035 1.00 93.81 185 LYS A C 1
ATOM 1479 O O . LYS A 1 185 ? 6.818 -11.442 -7.199 1.00 93.81 185 LYS A O 1
ATOM 1484 N N . HIS A 1 186 ? 5.122 -11.276 -5.736 1.00 94.38 186 HIS A N 1
ATOM 1485 C CA . HIS A 1 186 ? 4.079 -11.196 -6.762 1.00 94.38 186 HIS A CA 1
ATOM 1486 C C . HIS A 1 186 ? 4.222 -9.946 -7.632 1.00 94.38 186 HIS A C 1
ATOM 1488 O O . HIS A 1 186 ? 4.085 -10.040 -8.849 1.00 94.38 186 HIS A O 1
ATOM 1494 N N . THR A 1 187 ? 4.541 -8.795 -7.037 1.00 95.56 187 THR A N 1
ATOM 1495 C CA . THR A 1 187 ? 4.725 -7.536 -7.774 1.00 95.56 187 THR A CA 1
ATOM 1496 C C . THR A 1 187 ? 5.929 -7.610 -8.708 1.00 95.56 187 THR A C 1
ATOM 1498 O O . THR A 1 187 ? 5.800 -7.272 -9.879 1.00 95.56 187 THR A O 1
ATOM 1501 N N . ILE A 1 188 ? 7.069 -8.135 -8.249 1.00 96.62 188 ILE A N 1
ATOM 1502 C CA . ILE A 1 188 ? 8.262 -8.353 -9.085 1.00 96.62 188 ILE A CA 1
ATOM 1503 C C . ILE A 1 188 ? 7.950 -9.283 -10.250 1.00 96.62 188 ILE A C 1
ATOM 1505 O O . ILE A 1 188 ? 8.334 -8.995 -11.382 1.00 96.62 188 ILE A O 1
ATOM 1509 N N . ARG A 1 189 ? 7.251 -10.391 -9.986 1.00 96.38 189 ARG A N 1
ATOM 1510 C CA . ARG A 1 189 ? 6.848 -11.322 -11.038 1.00 96.38 189 ARG A CA 1
ATOM 1511 C C . ARG A 1 189 ? 5.946 -10.639 -12.061 1.00 96.38 189 ARG A C 1
ATOM 1513 O O . ARG A 1 189 ? 6.257 -10.668 -13.243 1.00 96.38 189 ARG A O 1
ATOM 1520 N N . TYR A 1 190 ? 4.891 -9.969 -11.605 1.00 97.00 190 TYR A N 1
ATOM 1521 C CA . TYR A 1 190 ? 3.953 -9.273 -12.483 1.00 97.00 190 TYR A CA 1
ATOM 1522 C C . TYR A 1 190 ? 4.659 -8.247 -13.373 1.00 97.00 190 TYR A C 1
ATOM 1524 O O . TYR A 1 190 ? 4.414 -8.207 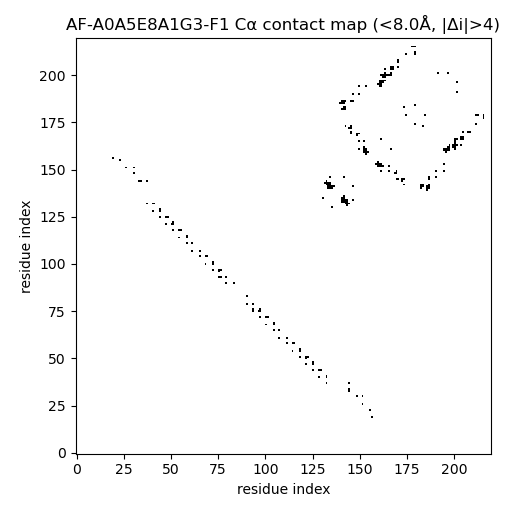-14.575 1.00 97.00 190 TYR A O 1
ATOM 1532 N N . LEU A 1 191 ? 5.578 -7.462 -12.809 1.00 97.31 191 LEU A N 1
ATOM 1533 C CA . LEU A 1 191 ? 6.374 -6.492 -13.560 1.00 97.31 191 LEU A CA 1
ATOM 1534 C C . LEU A 1 191 ? 7.198 -7.134 -14.683 1.00 97.31 191 LEU A C 1
ATOM 1536 O O . LEU A 1 191 ? 7.306 -6.575 -15.772 1.00 97.31 191 LEU A O 1
ATOM 1540 N N . ARG A 1 192 ? 7.798 -8.296 -14.422 1.00 96.75 192 ARG A N 1
ATOM 1541 C CA . ARG A 1 192 ? 8.622 -8.998 -15.414 1.00 96.75 192 ARG A CA 1
ATOM 1542 C C . ARG A 1 192 ? 7.788 -9.731 -16.459 1.00 96.75 192 ARG A C 1
ATOM 1544 O O . ARG A 1 192 ? 8.233 -9.845 -17.593 1.00 96.75 192 ARG A O 1
ATOM 1551 N N . ASP A 1 193 ? 6.596 -10.183 -16.086 1.00 96.81 193 ASP A N 1
ATOM 1552 C CA . ASP A 1 193 ? 5.698 -10.914 -16.979 1.00 96.81 193 ASP A CA 1
ATOM 1553 C C . ASP A 1 193 ? 4.898 -9.967 -17.901 1.00 96.81 193 ASP A C 1
ATOM 1555 O O . ASP A 1 193 ? 4.519 -10.369 -18.998 1.00 96.81 193 ASP A O 1
ATOM 1559 N N . ASN A 1 194 ? 4.645 -8.714 -17.486 1.00 96.62 194 ASN A N 1
ATOM 1560 C CA . ASN A 1 194 ? 3.695 -7.815 -18.168 1.00 96.62 194 ASN A CA 1
ATOM 1561 C C . ASN A 1 194 ? 4.300 -6.527 -18.748 1.00 96.62 194 ASN A C 1
ATOM 1563 O O . ASN A 1 194 ? 3.608 -5.815 -19.474 1.00 96.62 194 ASN A O 1
ATOM 1567 N N . TYR A 1 195 ? 5.560 -6.201 -18.448 1.00 96.56 195 TYR A N 1
ATOM 1568 C CA . TYR A 1 195 ? 6.222 -5.009 -18.988 1.00 96.56 195 TYR A CA 1
ATOM 1569 C C . TYR A 1 195 ? 7.415 -5.406 -19.844 1.00 96.56 195 TYR A C 1
ATOM 1571 O O . TYR A 1 195 ? 8.094 -6.395 -19.573 1.00 96.56 195 TYR A O 1
ATOM 1579 N N . ASN A 1 196 ? 7.703 -4.592 -20.856 1.00 95.69 196 ASN A N 1
ATOM 1580 C CA . ASN A 1 196 ? 8.906 -4.747 -21.659 1.00 95.69 196 ASN A CA 1
ATOM 1581 C C . ASN A 1 196 ? 10.073 -4.017 -20.994 1.00 95.69 196 ASN A C 1
ATOM 1583 O O . ASN A 1 196 ? 9.915 -2.909 -20.487 1.00 95.69 196 ASN A O 1
ATOM 1587 N N . TRP A 1 197 ? 11.258 -4.615 -21.044 1.00 97.56 197 TRP A N 1
ATOM 1588 C CA . TRP A 1 197 ? 12.475 -4.084 -20.433 1.00 97.56 197 TRP A CA 1
ATOM 1589 C C . TRP A 1 197 ? 13.568 -3.960 -21.488 1.00 97.56 197 TRP A C 1
ATOM 1591 O O . TRP A 1 197 ? 13.614 -4.740 -22.444 1.00 97.56 197 TRP A O 1
ATOM 1601 N N . THR A 1 198 ? 14.477 -3.002 -21.318 1.00 97.38 198 THR A N 1
ATOM 1602 C CA . THR A 1 198 ? 15.779 -3.132 -21.977 1.00 97.38 198 THR A CA 1
ATOM 1603 C C . THR A 1 198 ? 16.566 -4.260 -21.309 1.00 97.38 198 THR A C 1
ATOM 1605 O O . THR A 1 198 ? 16.358 -4.570 -20.134 1.00 97.38 198 THR A O 1
ATOM 1608 N N . GLU A 1 199 ? 17.486 -4.880 -22.045 1.00 97.12 199 GLU A N 1
ATOM 1609 C CA . GLU A 1 199 ? 18.300 -5.980 -21.513 1.00 97.12 199 GLU A CA 1
ATOM 1610 C C . GLU A 1 199 ? 19.090 -5.549 -20.266 1.00 97.12 199 GLU A C 1
ATOM 1612 O O . GLU A 1 199 ? 19.095 -6.237 -19.246 1.00 97.12 199 GLU A O 1
ATOM 1617 N N . GLU A 1 200 ? 19.667 -4.345 -20.305 1.00 97.31 200 GLU A N 1
ATOM 1618 C CA . GLU A 1 200 ? 20.377 -3.759 -19.166 1.00 97.31 200 GLU A CA 1
ATOM 1619 C C . GLU A 1 200 ? 19.468 -3.529 -17.952 1.00 97.31 200 GLU A C 1
ATOM 1621 O O . GLU A 1 200 ? 19.904 -3.696 -16.810 1.00 97.31 200 GLU A O 1
ATOM 1626 N N . ALA A 1 201 ? 18.211 -3.140 -18.184 1.00 97.50 201 ALA A N 1
ATOM 1627 C CA . ALA A 1 201 ? 17.241 -2.884 -17.130 1.00 97.50 201 ALA A CA 1
ATOM 1628 C C . ALA A 1 201 ? 16.804 -4.181 -16.437 1.00 97.50 201 ALA A C 1
ATOM 1630 O O . ALA A 1 201 ? 16.843 -4.242 -15.207 1.00 97.50 201 ALA A O 1
ATOM 1631 N N . ASP A 1 202 ? 16.451 -5.228 -17.199 1.00 97.62 202 ASP A N 1
ATOM 1632 C CA . ASP A 1 202 ? 16.087 -6.538 -16.628 1.00 97.62 202 ASP A CA 1
ATOM 1633 C C . ASP A 1 202 ? 17.271 -7.144 -15.862 1.00 97.62 202 ASP A C 1
ATOM 1635 O O . ASP A 1 202 ? 17.111 -7.596 -14.724 1.00 97.62 202 ASP A O 1
ATOM 1639 N N . ALA A 1 203 ? 18.480 -7.090 -16.433 1.00 97.88 203 ALA A N 1
ATOM 1640 C CA . ALA A 1 203 ? 19.684 -7.600 -15.784 1.00 97.88 203 ALA A CA 1
ATOM 1641 C C . ALA A 1 203 ? 19.962 -6.889 -14.448 1.00 97.88 203 ALA A C 1
ATOM 1643 O O . ALA A 1 203 ? 20.193 -7.548 -13.425 1.00 97.88 203 ALA A O 1
ATOM 1644 N N . LEU A 1 204 ? 19.891 -5.553 -14.432 1.00 97.69 204 LEU A N 1
ATOM 1645 C CA . LEU A 1 204 ? 20.081 -4.760 -13.220 1.00 97.69 204 LEU A CA 1
ATOM 1646 C C . LEU A 1 204 ? 19.008 -5.068 -12.172 1.00 97.69 204 LEU A C 1
ATOM 1648 O O . LEU A 1 204 ? 19.343 -5.345 -11.018 1.00 97.69 204 LEU A O 1
ATOM 1652 N N . PHE A 1 205 ? 17.734 -5.045 -12.567 1.00 97.44 205 PHE A N 1
ATOM 1653 C CA . PHE A 1 205 ? 16.608 -5.248 -11.659 1.00 97.44 205 PHE A CA 1
ATOM 1654 C C . PHE A 1 205 ? 16.677 -6.623 -10.988 1.00 97.44 205 PHE A C 1
ATOM 1656 O O . PHE A 1 205 ? 16.594 -6.730 -9.766 1.00 97.44 205 PHE A O 1
ATOM 1663 N N . ARG A 1 206 ? 16.948 -7.682 -11.760 1.00 97.19 206 ARG A N 1
ATOM 1664 C CA . ARG A 1 206 ? 17.133 -9.041 -11.225 1.00 97.19 206 ARG A CA 1
ATOM 1665 C C . ARG A 1 206 ? 18.332 -9.157 -10.300 1.00 97.19 206 ARG A C 1
ATOM 1667 O O . ARG A 1 206 ? 18.288 -9.928 -9.345 1.00 97.19 206 ARG A O 1
ATOM 1674 N N . SER A 1 207 ? 19.421 -8.451 -10.599 1.00 97.06 207 SER A N 1
ATOM 1675 C CA . SER A 1 207 ? 20.591 -8.420 -9.721 1.00 97.06 207 SER A CA 1
ATOM 1676 C C . SER A 1 207 ? 20.226 -7.818 -8.364 1.00 97.06 207 SER A C 1
ATOM 1678 O O . SER A 1 207 ? 20.421 -8.460 -7.337 1.00 97.06 207 SER A O 1
ATOM 1680 N N . ARG A 1 208 ? 19.573 -6.649 -8.371 1.00 95.19 208 ARG A N 1
ATOM 1681 C CA . ARG A 1 208 ? 19.104 -5.960 -7.162 1.00 95.19 208 ARG A CA 1
ATOM 1682 C C . ARG A 1 208 ? 18.135 -6.809 -6.341 1.00 95.19 208 ARG A C 1
ATOM 1684 O O . ARG A 1 208 ? 18.334 -6.956 -5.140 1.00 95.19 208 ARG A O 1
ATOM 1691 N N . VAL A 1 209 ? 17.142 -7.419 -6.992 1.00 94.81 209 VAL A N 1
ATOM 1692 C CA . VAL A 1 209 ? 16.178 -8.315 -6.335 1.00 94.81 209 VAL A CA 1
ATOM 1693 C C . VAL A 1 209 ? 16.873 -9.519 -5.703 1.00 94.81 209 VAL A C 1
ATOM 1695 O O . VAL A 1 209 ? 16.558 -9.858 -4.569 1.00 94.81 209 VAL A O 1
ATOM 1698 N N . ARG A 1 210 ? 17.835 -10.152 -6.390 1.00 94.44 210 ARG A N 1
ATOM 1699 C CA . ARG A 1 210 ? 18.589 -11.281 -5.819 1.00 94.44 210 ARG A CA 1
ATOM 1700 C C . ARG A 1 210 ? 19.405 -10.870 -4.601 1.00 94.44 210 ARG A C 1
ATOM 1702 O O . ARG A 1 210 ? 19.376 -11.583 -3.607 1.00 94.44 210 ARG A O 1
ATOM 1709 N N . SER A 1 211 ? 20.114 -9.743 -4.673 1.00 91.75 211 SER A N 1
ATOM 1710 C CA . SER A 1 211 ? 20.882 -9.233 -3.535 1.00 91.75 211 SER A CA 1
ATOM 1711 C C . SER A 1 211 ? 19.982 -8.938 -2.338 1.00 91.75 211 SER A C 1
ATOM 1713 O O . SER A 1 211 ? 20.315 -9.325 -1.226 1.00 91.75 211 SER A O 1
ATOM 1715 N N . TRP A 1 212 ? 18.825 -8.317 -2.571 1.00 91.69 212 TRP A N 1
ATOM 1716 C CA . TRP A 1 212 ? 17.871 -8.016 -1.505 1.00 91.69 212 TRP A CA 1
ATOM 1717 C C . TRP A 1 212 ? 17.247 -9.277 -0.894 1.00 91.69 212 TRP A C 1
ATOM 1719 O O . TRP A 1 212 ? 17.215 -9.421 0.325 1.00 91.69 212 TRP A O 1
ATOM 1729 N N . ALA A 1 213 ? 16.843 -10.237 -1.729 1.00 89.44 213 ALA A N 1
ATOM 1730 C CA . ALA A 1 213 ? 16.329 -11.521 -1.262 1.00 89.44 213 ALA A CA 1
ATOM 1731 C C . ALA A 1 213 ? 17.368 -12.304 -0.441 1.00 89.44 213 ALA A C 1
ATOM 1733 O O . ALA A 1 213 ? 17.003 -12.999 0.499 1.00 89.44 213 ALA A O 1
ATOM 1734 N N . ALA A 1 214 ? 18.657 -12.194 -0.779 1.00 87.50 214 ALA A N 1
ATOM 1735 C CA . ALA A 1 214 ? 19.730 -12.825 -0.015 1.00 87.50 214 ALA A CA 1
ATOM 1736 C C . ALA A 1 214 ? 19.949 -12.154 1.351 1.00 87.50 214 ALA A C 1
ATOM 1738 O O . ALA A 1 214 ? 20.127 -12.859 2.337 1.00 87.50 214 ALA A O 1
ATOM 1739 N N . SER A 1 215 ? 19.886 -10.818 1.423 1.00 80.12 215 SER A N 1
ATOM 1740 C CA . SER A 1 215 ? 20.041 -10.089 2.692 1.00 80.12 215 SER A CA 1
ATOM 1741 C C . SER A 1 215 ? 18.893 -10.321 3.680 1.00 80.12 215 SER A C 1
ATOM 1743 O O . SER A 1 215 ? 19.119 -10.288 4.883 1.00 80.12 215 SER A O 1
ATOM 1745 N N . ASP A 1 216 ? 17.679 -10.591 3.190 1.00 65.94 216 ASP A N 1
ATOM 1746 C CA . ASP A 1 216 ? 16.513 -10.917 4.032 1.00 65.94 216 ASP A CA 1
ATOM 1747 C C . ASP A 1 216 ? 16.699 -12.255 4.779 1.00 65.94 216 ASP A C 1
ATOM 1749 O O . ASP A 1 216 ? 16.194 -12.446 5.880 1.00 65.94 216 ASP A O 1
ATOM 1753 N N . HIS A 1 217 ? 17.489 -13.174 4.211 1.00 58.25 217 HIS A N 1
ATOM 1754 C CA . HIS A 1 217 ? 17.792 -14.480 4.803 1.00 58.25 217 HIS A CA 1
ATOM 1755 C C . HIS A 1 217 ? 19.022 -14.491 5.726 1.00 58.25 217 HIS A C 1
ATOM 1757 O O . HIS A 1 217 ? 19.272 -15.505 6.368 1.00 58.25 217 HIS A O 1
ATOM 1763 N N . GLU A 1 218 ? 19.796 -13.405 5.806 1.00 48.22 218 GLU A N 1
ATOM 1764 C CA . GLU A 1 218 ? 21.007 -13.342 6.645 1.00 48.22 218 GLU A CA 1
ATOM 1765 C C . GLU A 1 218 ? 20.697 -13.048 8.128 1.00 48.22 218 GLU A C 1
ATOM 1767 O O . GLU A 1 218 ? 21.565 -13.200 8.987 1.00 48.22 218 GLU A O 1
ATOM 1772 N N . PHE A 1 219 ? 19.451 -12.664 8.437 1.00 42.75 219 PHE A N 1
ATOM 1773 C CA . PHE A 1 219 ? 18.981 -12.293 9.780 1.00 42.75 219 PHE A CA 1
ATOM 1774 C C . PHE A 1 219 ? 17.769 -13.109 10.275 1.00 42.75 219 PHE A C 1
ATOM 1776 O O . PHE A 1 219 ? 17.194 -12.761 11.309 1.00 42.75 219 PHE A O 1
ATOM 1783 N N . ALA A 1 220 ? 17.382 -14.166 9.552 1.00 42.28 220 ALA A N 1
ATOM 1784 C CA . ALA A 1 220 ? 16.297 -15.092 9.905 1.00 42.28 220 ALA A CA 1
ATOM 1785 C C . ALA A 1 220 ? 16.852 -16.413 10.454 1.00 42.28 220 ALA A C 1
ATOM 1787 O O . ALA A 1 220 ? 16.261 -16.934 11.427 1.00 42.28 220 ALA A O 1
#